Protein AF-R0CKU8-F1 (afdb_monomer_lite)

Secondary structure (DSSP, 8-state):
----EEEEESS--SSHHHHHHHHHHHHHHTTPPPPEEEESS--TT--TTTSPEEEE-SSTT-EEEEEEEE--S-TTS-TT--EEEEEE-SS-HHHHHHHHHHHHHHTT--EEESS--S-S-SEE-HHHHHHHHHHHHHHHHHHHHHHHHHHHHHHHHHHHH-EE-HHHHHHHHHHHHT--HHHHHHHHHHHHHHHHHHHTT--EEEEETTTTEEEEE-SHHHHHHHHHHHSHHHHTTS---

pLDDT: mean 91.73, std 9.48, range [44.66, 98.56]

Structure (mmCIF, N/CA/C/O backbone):
data_AF-R0CKU8-F1
#
_entry.id   AF-R0CKU8-F1
#
loop_
_atom_site.group_PDB
_atom_site.id
_atom_site.type_symbol
_atom_site.label_atom_id
_atom_site.label_alt_id
_atom_site.label_comp_id
_atom_site.label_asym_id
_atom_site.label_entity_id
_atom_site.label_seq_id
_atom_site.pdbx_PDB_ins_code
_atom_site.Cartn_x
_atom_site.Cartn_y
_atom_site.Cartn_z
_atom_site.occupancy
_atom_site.B_iso_or_equiv
_atom_site.auth_seq_id
_atom_site.auth_comp_id
_atom_site.auth_asym_id
_atom_site.auth_atom_id
_atom_site.pdbx_PDB_model_num
ATOM 1 N N . MET A 1 1 ? 9.628 4.922 16.815 1.00 44.66 1 MET A N 1
ATOM 2 C CA . MET A 1 1 ? 8.907 5.897 15.978 1.00 44.66 1 MET A CA 1
ATOM 3 C C . MET A 1 1 ? 7.433 5.636 16.163 1.00 44.66 1 MET A C 1
ATOM 5 O O . MET A 1 1 ? 7.079 4.462 16.284 1.00 44.66 1 MET A O 1
ATOM 9 N N . PRO A 1 2 ? 6.633 6.693 16.307 1.00 56.03 2 PRO A N 1
ATOM 10 C CA . PRO A 1 2 ? 5.215 6.538 16.526 1.00 56.03 2 PRO A CA 1
ATOM 11 C C . PRO A 1 2 ? 4.557 6.049 15.230 1.00 56.03 2 PRO A C 1
ATOM 13 O O . PRO A 1 2 ? 4.753 6.635 14.173 1.00 56.03 2 PRO A O 1
ATOM 16 N N . ASN A 1 3 ? 3.894 4.895 15.300 1.00 86.12 3 ASN A N 1
ATOM 17 C CA . ASN A 1 3 ? 3.504 4.091 14.132 1.00 86.12 3 ASN A CA 1
ATOM 18 C C . ASN A 1 3 ? 2.101 3.483 14.313 1.00 86.12 3 ASN A C 1
ATOM 20 O O . ASN A 1 3 ? 1.828 2.389 13.813 1.00 86.12 3 ASN A O 1
ATOM 24 N N . SER A 1 4 ? 1.225 4.149 15.066 1.00 94.25 4 SER A N 1
ATOM 25 C CA . SER A 1 4 ? -0.099 3.616 15.390 1.00 94.25 4 SER A CA 1
ATOM 26 C C . SER A 1 4 ? -1.151 4.719 15.475 1.00 94.25 4 SER A C 1
ATOM 28 O O . SER A 1 4 ? -0.854 5.847 15.857 1.00 94.25 4 SER A O 1
ATOM 30 N N . LEU A 1 5 ? -2.404 4.356 15.221 1.00 97.00 5 LEU A N 1
ATOM 31 C CA . LEU A 1 5 ? -3.561 5.087 15.732 1.00 97.00 5 LEU A CA 1
ATOM 32 C C . LEU A 1 5 ? -4.023 4.408 17.018 1.00 97.00 5 LEU A C 1
ATOM 34 O O . LEU A 1 5 ? -4.128 3.182 17.052 1.00 97.00 5 LEU A O 1
ATOM 38 N N . TYR A 1 6 ? -4.318 5.170 18.064 1.00 96.44 6 TYR A N 1
ATOM 39 C CA . TYR A 1 6 ? -4.794 4.612 19.328 1.00 96.44 6 TYR A CA 1
ATOM 40 C C . TYR A 1 6 ? -6.241 4.999 19.591 1.00 96.44 6 TYR A C 1
ATOM 42 O O . TYR A 1 6 ? -6.612 6.167 19.479 1.00 96.44 6 TYR A O 1
ATOM 50 N N . VAL A 1 7 ? -7.054 4.018 19.979 1.00 96.94 7 VAL A N 1
ATOM 51 C CA . VAL A 1 7 ? -8.462 4.224 20.323 1.00 96.94 7 VAL A CA 1
ATOM 52 C C . VAL A 1 7 ? -8.724 3.667 21.723 1.00 96.94 7 VAL A C 1
ATOM 54 O O . VAL A 1 7 ? -8.624 2.454 21.926 1.00 96.94 7 VAL A O 1
ATOM 57 N N . PRO A 1 8 ? -9.057 4.505 22.718 1.00 95.81 8 PRO A N 1
ATOM 58 C CA . PRO A 1 8 ? -9.455 4.011 24.026 1.00 95.81 8 PRO A CA 1
ATOM 59 C C . PRO A 1 8 ? -10.856 3.410 23.950 1.00 95.81 8 PRO A C 1
ATOM 61 O O . PRO A 1 8 ? -11.763 4.039 23.396 1.00 95.81 8 PRO A O 1
ATOM 64 N N . LEU A 1 9 ? -11.045 2.244 24.563 1.00 95.88 9 LEU A N 1
ATOM 65 C CA . LEU A 1 9 ? -12.307 1.510 24.584 1.00 95.88 9 LEU A CA 1
ATOM 66 C C . LEU A 1 9 ? -12.813 1.342 26.023 1.00 95.88 9 LEU A C 1
ATOM 68 O O . LEU A 1 9 ? -12.054 1.033 26.944 1.00 95.88 9 LEU A O 1
ATOM 72 N N . ASN A 1 10 ? -14.116 1.530 26.210 1.00 94.56 10 ASN A N 1
ATOM 73 C CA . ASN A 1 10 ? -14.830 1.220 27.453 1.00 94.56 10 ASN A CA 1
ATOM 74 C C . ASN A 1 10 ? -15.001 -0.292 27.665 1.00 94.56 10 ASN A C 1
ATOM 76 O O . ASN A 1 10 ? -14.977 -0.761 28.799 1.00 94.56 10 ASN A O 1
ATOM 80 N N . GLN A 1 11 ? -15.124 -1.046 26.576 1.00 95.94 11 GLN A N 1
ATOM 81 C CA . GLN A 1 11 ? -15.219 -2.501 26.557 1.00 95.94 11 GLN A CA 1
ATOM 82 C C . GLN A 1 11 ? -14.561 -3.047 25.286 1.00 95.94 11 GLN A C 1
ATOM 84 O O . GLN A 1 11 ? -14.471 -2.350 24.274 1.00 95.94 11 GLN A O 1
ATOM 89 N N . LEU A 1 12 ? -14.085 -4.288 25.333 1.00 97.06 12 LEU A N 1
ATOM 90 C CA . LEU A 1 12 ? -13.628 -4.988 24.133 1.00 97.06 12 LEU A CA 1
ATOM 91 C C . LEU A 1 12 ? -14.841 -5.466 23.319 1.00 97.06 12 LEU A C 1
ATOM 93 O O . LEU A 1 12 ? -15.912 -5.641 23.895 1.00 97.06 12 LEU A O 1
ATOM 97 N N . PRO A 1 13 ? -14.707 -5.673 22.000 1.00 97.19 13 PRO A N 1
ATOM 98 C CA . PRO A 1 13 ? -15.639 -6.524 21.268 1.00 97.19 13 PRO A CA 1
ATOM 99 C C . PRO A 1 13 ? -15.635 -7.940 21.863 1.00 97.19 13 PRO A C 1
ATOM 101 O O . PRO A 1 13 ? -14.572 -8.474 22.189 1.00 97.19 13 PRO A O 1
ATOM 104 N N . ASP A 1 14 ? -16.799 -8.566 21.969 1.00 94.81 14 ASP A N 1
ATOM 105 C CA . ASP A 1 14 ? -16.971 -9.909 22.524 1.00 94.81 14 ASP A CA 1
ATOM 106 C C . ASP A 1 14 ? -16.408 -10.984 21.585 1.00 94.81 14 ASP A C 1
ATOM 108 O O . ASP A 1 14 ? -15.968 -12.049 22.022 1.00 94.81 14 ASP A O 1
ATOM 112 N N . THR A 1 15 ? -16.430 -10.727 20.271 1.00 95.31 15 THR A N 1
ATOM 113 C CA . THR A 1 15 ? -16.019 -11.697 19.246 1.00 95.31 15 THR A CA 1
ATOM 114 C C . THR A 1 15 ? -15.348 -11.039 18.039 1.00 95.31 15 THR A C 1
ATOM 116 O O . THR A 1 15 ? -15.542 -9.855 17.758 1.00 95.31 15 THR A O 1
ATOM 119 N N . LEU A 1 16 ? -14.614 -11.837 17.249 1.00 95.44 16 LEU A N 1
ATOM 120 C CA . LEU A 1 16 ? -14.117 -11.402 15.936 1.00 95.44 16 LEU A CA 1
ATOM 121 C C . LEU A 1 16 ? -15.250 -11.012 14.978 1.00 95.44 16 LEU A C 1
ATOM 123 O O . LEU A 1 16 ? -15.080 -10.090 14.188 1.00 95.44 16 LEU A O 1
ATOM 127 N N . ALA A 1 17 ? -16.405 -11.679 15.060 1.00 96.25 17 ALA A N 1
ATOM 128 C CA . ALA A 1 17 ? -17.562 -11.367 14.223 1.00 96.25 17 ALA A CA 1
ATOM 129 C C . ALA A 1 17 ? -18.157 -9.991 14.564 1.00 96.25 17 ALA A C 1
ATOM 131 O O . ALA A 1 17 ? -18.526 -9.233 13.668 1.00 96.25 17 ALA A O 1
ATOM 132 N N . GLU A 1 18 ? -18.205 -9.637 15.849 1.00 97.50 18 GLU A N 1
ATOM 133 C CA . GLU A 1 18 ? -18.605 -8.295 16.274 1.00 97.50 18 GLU A CA 1
ATOM 134 C C . GLU A 1 18 ? -17.596 -7.246 15.802 1.00 97.50 18 GLU A C 1
ATOM 136 O O . GLU A 1 18 ? -17.986 -6.249 15.196 1.00 97.50 18 GLU A O 1
ATOM 141 N N . LEU A 1 19 ? -16.297 -7.496 15.997 1.00 97.81 19 LEU A N 1
ATOM 142 C CA . LEU A 1 19 ? -15.240 -6.617 15.497 1.00 97.81 19 LEU A CA 1
ATOM 143 C C . LEU A 1 19 ? -15.338 -6.423 13.975 1.00 97.81 19 LEU A C 1
ATOM 145 O O . LEU A 1 19 ? -15.239 -5.298 13.486 1.00 97.81 19 LEU A O 1
ATOM 149 N N . GLN A 1 20 ? -15.610 -7.494 13.228 1.00 98.00 20 GLN A N 1
ATOM 150 C CA . GLN A 1 20 ? -15.857 -7.437 11.791 1.00 98.00 20 GLN A CA 1
ATOM 151 C C . GLN A 1 20 ? -17.089 -6.593 11.449 1.00 98.00 20 GLN A C 1
ATOM 153 O O . GLN A 1 20 ? -17.038 -5.819 10.496 1.00 98.00 20 GLN A O 1
ATOM 158 N N . SER A 1 21 ? -18.170 -6.682 12.227 1.00 98.00 21 SER A N 1
ATOM 159 C CA . SER A 1 21 ? -19.356 -5.838 12.041 1.00 98.00 21 SER A CA 1
ATOM 160 C C . SER A 1 21 ? -19.060 -4.358 12.310 1.00 98.00 21 SER A C 1
ATOM 162 O O . SER A 1 21 ? -19.492 -3.503 11.536 1.00 98.00 21 SER A O 1
ATOM 164 N N . ILE A 1 22 ? -18.313 -4.046 13.375 1.00 98.12 22 ILE A N 1
ATOM 165 C CA . ILE A 1 22 ? -17.905 -2.675 13.732 1.00 98.12 22 ILE A CA 1
ATOM 166 C C . ILE A 1 22 ? -17.085 -2.053 12.596 1.00 98.12 22 ILE A C 1
ATOM 168 O O . ILE A 1 22 ? -17.372 -0.945 12.136 1.00 98.12 22 ILE A O 1
ATOM 172 N N . VAL A 1 23 ? -16.077 -2.786 12.118 1.00 97.81 23 VAL A N 1
ATOM 173 C CA . VAL A 1 23 ? -15.210 -2.345 11.021 1.00 97.81 23 VAL A CA 1
ATOM 174 C C . VAL A 1 23 ? -15.993 -2.250 9.712 1.00 97.81 23 VAL A C 1
ATOM 176 O O . VAL A 1 23 ? -15.901 -1.242 9.012 1.00 97.81 23 VAL A O 1
ATOM 179 N N . GLY A 1 24 ? -16.810 -3.258 9.403 1.00 97.69 24 GLY A N 1
ATOM 180 C CA . GLY A 1 24 ? -17.620 -3.322 8.188 1.00 97.69 24 GLY A CA 1
ATOM 181 C C . GLY A 1 24 ? -18.583 -2.145 8.043 1.00 97.69 24 GLY A C 1
ATOM 182 O O . GLY A 1 24 ? -18.704 -1.600 6.949 1.00 97.69 24 GLY A O 1
ATOM 183 N N . ALA A 1 25 ? -19.203 -1.697 9.140 1.00 97.50 25 ALA A N 1
ATOM 184 C CA . ALA A 1 25 ? -20.074 -0.523 9.129 1.00 97.50 25 ALA A CA 1
ATOM 185 C C . ALA A 1 25 ? -19.328 0.747 8.689 1.00 97.50 25 ALA A C 1
ATOM 187 O O . ALA A 1 25 ? -19.834 1.507 7.867 1.00 97.50 25 ALA A O 1
ATOM 188 N N . SER A 1 26 ? -18.102 0.947 9.181 1.00 97.69 26 SER A N 1
ATOM 189 C CA . SER A 1 26 ? -17.305 2.124 8.812 1.00 97.69 26 SER A CA 1
ATOM 190 C C . SER A 1 26 ? -16.718 2.008 7.408 1.00 97.69 26 SER A C 1
ATOM 192 O O . SER A 1 26 ? -16.680 2.998 6.691 1.00 97.69 26 SER A O 1
ATOM 194 N N . LEU A 1 27 ? -16.325 0.810 6.965 1.00 97.19 27 LEU A N 1
ATOM 195 C CA . LEU A 1 27 ? -15.897 0.578 5.579 1.00 97.19 27 LEU A CA 1
ATOM 196 C C . LEU A 1 27 ? -17.010 0.897 4.573 1.00 97.19 27 LEU A C 1
ATOM 198 O O . LEU A 1 27 ? -16.750 1.549 3.560 1.00 97.19 27 LEU A O 1
ATOM 202 N N . ALA A 1 28 ? -18.249 0.501 4.879 1.00 97.38 28 ALA A N 1
ATOM 203 C CA . ALA A 1 28 ? -19.400 0.749 4.018 1.00 97.38 28 ALA A CA 1
ATOM 204 C C . ALA A 1 28 ? -19.657 2.250 3.784 1.00 97.38 28 ALA A C 1
ATOM 206 O O . ALA A 1 28 ? -20.040 2.634 2.680 1.00 97.38 28 ALA A O 1
ATOM 207 N N . GLU A 1 29 ? -19.390 3.111 4.772 1.00 96.62 29 GLU A N 1
ATOM 208 C CA . GLU A 1 29 ? -19.516 4.572 4.624 1.00 96.62 29 GLU A CA 1
ATOM 209 C C . GLU A 1 29 ? -18.547 5.158 3.592 1.00 96.62 29 GLU A C 1
ATOM 211 O O . GLU A 1 29 ? -18.884 6.118 2.900 1.00 96.62 29 GLU A O 1
ATOM 216 N N . PHE A 1 30 ? -17.373 4.546 3.432 1.00 95.75 30 PHE A N 1
ATOM 217 C CA . PHE A 1 30 ? -16.389 4.922 2.414 1.00 95.75 30 PHE A CA 1
ATOM 218 C C . PHE A 1 30 ? -16.547 4.122 1.110 1.00 95.75 30 PHE A C 1
ATOM 220 O O . PHE A 1 30 ? -15.677 4.181 0.241 1.00 95.75 30 PHE A O 1
ATOM 227 N N . GLY A 1 31 ? -17.645 3.371 0.956 1.00 95.69 31 GLY A N 1
ATOM 228 C CA . GLY A 1 31 ? -17.912 2.551 -0.227 1.00 95.69 31 GLY A CA 1
ATOM 229 C C . GLY A 1 31 ? -16.963 1.360 -0.384 1.00 95.69 31 GLY A C 1
ATOM 230 O O . GLY A 1 31 ? -16.803 0.855 -1.494 1.00 95.69 31 GLY A O 1
ATOM 231 N N . LEU A 1 32 ? -16.316 0.926 0.702 1.00 95.00 32 LEU A N 1
ATOM 232 C CA . LEU A 1 32 ? -15.426 -0.228 0.701 1.00 95.00 32 LEU A CA 1
ATOM 233 C C . LEU A 1 32 ? -16.193 -1.517 1.047 1.00 95.00 32 LEU A C 1
ATOM 235 O O . LEU A 1 32 ? -17.127 -1.491 1.853 1.00 95.00 32 LEU A O 1
ATOM 239 N N . PRO A 1 33 ? -15.796 -2.657 0.458 1.00 95.56 33 PRO A N 1
ATOM 240 C CA . PRO A 1 33 ? -16.370 -3.957 0.779 1.00 95.56 33 PRO A CA 1
ATOM 241 C C . PRO A 1 33 ? -16.018 -4.380 2.218 1.00 95.56 33 PRO A C 1
ATOM 243 O O . PRO A 1 33 ? -15.040 -3.882 2.788 1.00 95.56 33 PRO A O 1
ATOM 246 N N . PRO A 1 34 ? -16.777 -5.317 2.818 1.00 95.19 34 PRO A N 1
ATOM 247 C CA . PRO A 1 34 ? -16.460 -5.854 4.137 1.00 95.19 34 PRO A CA 1
ATOM 248 C C . PRO A 1 34 ? -15.049 -6.454 4.186 1.00 95.19 34 PRO A C 1
ATOM 250 O O . PRO A 1 34 ? -14.671 -7.236 3.315 1.00 95.19 34 PRO A O 1
ATOM 253 N N . ALA A 1 35 ? -14.286 -6.124 5.228 1.00 96.00 35 ALA A N 1
ATOM 254 C CA . ALA A 1 35 ? -12.977 -6.723 5.467 1.00 96.00 35 ALA A CA 1
ATOM 255 C C . ALA A 1 35 ? -13.099 -8.089 6.157 1.00 96.00 35 ALA A C 1
ATOM 257 O O . ALA A 1 35 ? -14.018 -8.332 6.948 1.00 96.00 35 ALA A O 1
ATOM 258 N N . ALA A 1 36 ? -12.140 -8.970 5.887 1.00 97.06 36 ALA A N 1
ATOM 259 C CA . ALA A 1 36 ? -11.888 -10.152 6.694 1.00 97.06 36 ALA A CA 1
ATOM 260 C C . ALA A 1 36 ? -11.184 -9.742 7.995 1.00 97.06 36 ALA A C 1
ATOM 262 O O . ALA A 1 36 ? -10.299 -8.886 7.987 1.00 97.06 36 ALA A O 1
ATOM 263 N N . VAL A 1 37 ? -11.577 -10.361 9.107 1.00 96.81 37 VAL A N 1
ATOM 264 C CA . VAL A 1 37 ? -10.967 -10.149 10.422 1.00 96.81 37 VAL A CA 1
ATOM 265 C C . VAL A 1 37 ? -10.564 -11.507 10.977 1.00 96.81 37 VAL A C 1
ATOM 267 O O . VAL A 1 37 ? -11.406 -12.393 11.116 1.00 96.81 37 VAL A O 1
ATOM 270 N N . ALA A 1 38 ? -9.281 -11.676 11.277 1.00 95.50 38 ALA A N 1
ATOM 271 C CA . ALA A 1 38 ? -8.724 -12.931 11.766 1.00 95.50 38 ALA A CA 1
ATOM 272 C C . ALA A 1 38 ? -7.589 -12.670 12.759 1.00 95.50 38 ALA A C 1
ATOM 274 O O . ALA A 1 38 ? -6.980 -11.602 12.756 1.00 95.50 38 ALA A O 1
ATOM 275 N N . PHE A 1 39 ? -7.276 -13.644 13.609 1.00 94.12 39 PHE A N 1
ATOM 276 C CA . PHE A 1 39 ? -6.031 -13.594 14.370 1.00 94.12 39 PHE A CA 1
ATOM 277 C C . PHE A 1 39 ? -4.843 -13.800 13.423 1.00 94.12 39 PHE A C 1
ATOM 279 O O . PHE A 1 39 ? -4.886 -14.670 12.561 1.00 94.12 39 PHE A O 1
ATOM 286 N N . ASP A 1 40 ? -3.775 -13.018 13.598 1.00 86.06 40 ASP A N 1
ATOM 287 C CA . ASP A 1 40 ? -2.560 -13.085 12.762 1.00 86.06 40 ASP A CA 1
ATOM 288 C C . ASP A 1 40 ? -1.810 -14.428 12.920 1.00 86.06 40 ASP A C 1
ATOM 290 O O . ASP A 1 40 ? -0.988 -14.801 12.086 1.00 86.06 40 ASP A O 1
ATOM 294 N N . ARG A 1 41 ? -2.087 -15.181 13.997 1.00 81.25 41 ARG A N 1
ATOM 295 C CA . ARG A 1 41 ? -1.507 -16.506 14.257 1.00 81.25 41 ARG A CA 1
ATOM 296 C C . ARG A 1 41 ? -2.569 -17.494 14.726 1.00 81.25 41 ARG A C 1
ATOM 298 O O . ARG A 1 41 ? -3.399 -17.153 15.568 1.00 81.25 41 ARG A O 1
ATOM 305 N N . ASP A 1 42 ? -2.462 -18.728 14.237 1.00 60.50 42 ASP A N 1
ATOM 306 C CA . ASP A 1 42 ? -3.358 -19.856 14.519 1.00 60.50 42 ASP A CA 1
ATOM 307 C C . ASP A 1 42 ? -3.235 -20.357 15.972 1.00 60.50 42 ASP A C 1
ATOM 309 O O . ASP A 1 42 ? -2.661 -21.408 16.260 1.00 60.50 42 ASP A O 1
ATOM 313 N N . GLY A 1 43 ? -3.763 -19.588 16.921 1.00 67.25 43 GLY A N 1
ATOM 314 C CA . GLY A 1 43 ? -4.075 -20.065 18.262 1.00 67.25 43 GLY A CA 1
ATOM 315 C C . GLY A 1 43 ? -5.573 -20.314 18.358 1.00 67.25 43 GLY A C 1
ATOM 316 O O . GLY A 1 43 ? -6.335 -19.352 18.377 1.00 67.25 43 GLY A O 1
ATOM 317 N N . ALA A 1 44 ? -6.000 -21.577 18.443 1.00 67.94 44 ALA A N 1
ATOM 318 C CA . ALA A 1 44 ? -7.421 -21.940 18.540 1.00 67.94 44 ALA A CA 1
ATOM 319 C C . ALA A 1 44 ? -8.150 -21.279 19.733 1.00 67.94 44 ALA A C 1
ATOM 321 O O . ALA A 1 44 ? -9.364 -21.113 19.680 1.00 67.94 44 ALA A O 1
ATOM 322 N N . ASP A 1 45 ? -7.397 -20.842 20.751 1.00 77.25 45 ASP A N 1
ATOM 323 C CA . ASP A 1 45 ? -7.900 -20.221 21.983 1.00 77.25 45 ASP A CA 1
ATOM 324 C C . ASP A 1 45 ? -7.417 -18.767 22.175 1.00 77.25 45 ASP A C 1
ATOM 326 O O . ASP A 1 45 ? -7.357 -18.262 23.298 1.00 77.25 45 ASP A O 1
ATOM 330 N N . ALA A 1 46 ? -7.011 -18.083 21.100 1.00 84.62 46 ALA A N 1
ATOM 331 C CA . ALA A 1 46 ? -6.556 -16.700 21.193 1.00 84.62 46 ALA A CA 1
ATOM 332 C C . ALA A 1 46 ? -7.695 -15.752 21.612 1.00 84.62 46 ALA A C 1
ATOM 334 O O . ALA A 1 46 ? -8.800 -15.787 21.070 1.00 84.62 46 ALA A O 1
ATOM 335 N N . THR A 1 47 ? -7.403 -14.857 22.557 1.00 90.69 47 THR A N 1
ATOM 336 C CA . THR A 1 47 ? -8.288 -13.742 22.929 1.00 90.69 47 THR A CA 1
ATOM 337 C C . THR A 1 47 ? -7.772 -12.429 22.340 1.00 90.69 47 THR A C 1
ATOM 339 O O . THR A 1 47 ? -6.587 -12.308 22.025 1.00 90.69 47 THR A O 1
ATOM 342 N N . LEU A 1 48 ? -8.637 -11.411 22.237 1.00 91.56 48 LEU A N 1
ATOM 343 C CA . LEU A 1 48 ? -8.253 -10.090 21.712 1.00 91.56 48 LEU A CA 1
ATOM 344 C C . LEU A 1 48 ? -7.072 -9.454 22.466 1.00 91.56 48 LEU A C 1
ATOM 346 O O . LEU A 1 48 ? -6.254 -8.780 21.853 1.00 91.56 48 LEU A O 1
ATOM 350 N N . LEU A 1 49 ? -6.951 -9.689 23.777 1.00 92.75 49 LEU A N 1
ATOM 351 C CA . LEU A 1 49 ? -5.849 -9.163 24.597 1.00 92.75 49 LEU A CA 1
ATOM 352 C C . LEU A 1 49 ? -4.525 -9.920 24.417 1.00 92.75 49 LEU A C 1
ATOM 354 O O . LEU A 1 49 ? -3.478 -9.429 24.831 1.00 92.75 49 LEU A O 1
ATOM 358 N N . GLN A 1 50 ? -4.558 -11.131 23.862 1.00 87.56 50 GLN A N 1
ATOM 359 C CA . GLN A 1 50 ? -3.394 -12.019 23.785 1.00 87.56 50 GLN A CA 1
ATOM 360 C C . GLN A 1 50 ? -2.797 -12.111 22.380 1.00 87.56 50 GLN A C 1
ATOM 362 O O . GLN A 1 50 ? -1.676 -12.599 22.231 1.00 87.56 50 GLN A O 1
ATOM 367 N N . ALA A 1 51 ? -3.526 -11.666 21.358 1.00 89.50 51 ALA A N 1
ATOM 368 C CA . ALA A 1 51 ? -3.140 -11.831 19.967 1.00 89.50 51 ALA A CA 1
ATOM 369 C C . ALA A 1 51 ? -3.318 -10.546 19.159 1.00 89.50 51 ALA A C 1
ATOM 371 O O . ALA A 1 51 ? -4.169 -9.707 19.447 1.00 89.50 51 ALA A O 1
ATOM 372 N N . PHE A 1 52 ? -2.520 -10.432 18.098 1.00 93.19 52 PHE A N 1
ATOM 373 C CA . PHE A 1 52 ? -2.765 -9.448 17.056 1.00 93.19 52 PHE A CA 1
ATOM 374 C C . PHE A 1 52 ? -3.938 -9.909 16.198 1.00 93.19 52 PHE A C 1
ATOM 376 O O . PHE A 1 52 ? -4.014 -11.077 15.804 1.00 93.19 52 PHE A O 1
ATOM 383 N N . VAL A 1 53 ? -4.831 -8.978 15.890 1.00 95.62 53 VAL A N 1
ATOM 384 C CA . VAL A 1 53 ? -5.915 -9.204 14.936 1.00 95.62 53 VAL A CA 1
ATOM 385 C C . VAL A 1 53 ? -5.545 -8.516 13.636 1.00 95.62 53 VAL A C 1
ATOM 387 O O . VAL A 1 53 ? -5.301 -7.313 13.618 1.00 95.62 53 VAL A O 1
ATOM 390 N N . GLN A 1 54 ? -5.506 -9.272 12.550 1.00 96.44 54 GLN A N 1
ATOM 391 C CA . GLN A 1 54 ? -5.353 -8.734 11.214 1.00 96.44 54 GLN A CA 1
ATOM 392 C C . GLN A 1 54 ? -6.730 -8.393 10.639 1.00 96.44 54 GLN A C 1
ATOM 394 O O . GLN A 1 54 ? -7.677 -9.178 10.724 1.00 96.44 54 GLN A O 1
ATOM 399 N N . VAL A 1 55 ? -6.824 -7.212 10.036 1.00 97.25 55 VAL A N 1
ATOM 400 C CA . VAL A 1 55 ? -7.968 -6.772 9.240 1.00 97.25 55 VAL A CA 1
ATOM 401 C C . VAL A 1 55 ? -7.498 -6.631 7.798 1.00 97.25 55 VAL A C 1
ATOM 403 O O . VAL A 1 55 ? -6.569 -5.868 7.528 1.00 97.25 55 VAL A O 1
ATOM 406 N N . SER A 1 56 ? -8.138 -7.356 6.882 1.00 96.81 56 SER A N 1
ATOM 407 C CA . SER A 1 56 ? -7.750 -7.438 5.471 1.00 96.81 56 SER A CA 1
ATOM 408 C C . SER A 1 56 ? -8.934 -7.129 4.556 1.00 96.81 56 SER A C 1
ATOM 410 O O . SER A 1 56 ? -9.951 -7.818 4.589 1.00 96.81 56 SER A O 1
ATOM 412 N N . GLY A 1 57 ? -8.812 -6.088 3.737 1.00 94.69 57 GLY A N 1
ATOM 413 C CA . GLY A 1 57 ? -9.732 -5.782 2.643 1.00 94.69 57 GLY A CA 1
ATOM 414 C C . GLY A 1 57 ? -9.385 -6.536 1.353 1.00 94.69 57 GLY A C 1
ATOM 415 O O . GLY A 1 57 ? -8.518 -7.402 1.331 1.00 94.69 57 GLY A O 1
ATOM 416 N N . GLU A 1 58 ? -10.060 -6.188 0.253 1.00 91.12 58 GLU A N 1
ATOM 417 C CA . GLU A 1 58 ? -9.862 -6.840 -1.058 1.00 91.12 58 GLU A CA 1
ATOM 418 C C . GLU A 1 58 ? -8.518 -6.526 -1.730 1.00 91.12 58 GLU A C 1
ATOM 420 O O . GLU A 1 58 ? -8.029 -7.307 -2.546 1.00 91.12 58 GLU A O 1
ATOM 425 N N . ARG A 1 59 ? -7.936 -5.360 -1.431 1.00 86.25 59 ARG A N 1
ATOM 426 C CA . ARG A 1 59 ? -6.672 -4.902 -2.019 1.00 86.25 59 ARG A CA 1
ATOM 427 C C . ARG A 1 59 ? -5.518 -5.225 -1.078 1.00 86.25 59 ARG A C 1
ATOM 429 O O . ARG A 1 59 ? -5.696 -5.188 0.135 1.00 86.25 59 ARG A O 1
ATOM 436 N N . LEU A 1 60 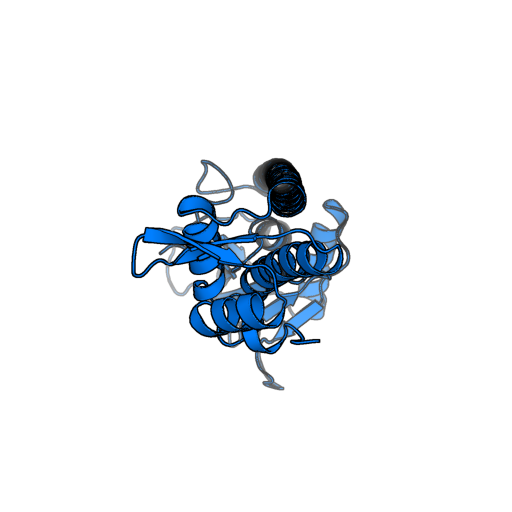? -4.334 -5.490 -1.630 1.00 77.00 60 LEU A N 1
ATOM 437 C CA . LEU A 1 60 ? -3.154 -5.860 -0.836 1.00 77.00 60 LEU A CA 1
ATOM 438 C C . LEU A 1 60 ? -2.766 -4.767 0.169 1.00 77.00 60 LEU A C 1
ATOM 440 O O . LEU A 1 60 ? -2.407 -5.074 1.298 1.00 77.00 60 LEU A O 1
ATOM 444 N N . GLU A 1 61 ? -2.909 -3.501 -0.218 1.00 85.81 61 GLU A N 1
ATOM 445 C CA . GLU A 1 61 ? -2.651 -2.348 0.644 1.00 85.81 61 GLU A CA 1
ATOM 446 C C . GLU A 1 61 ? -3.720 -2.130 1.730 1.00 85.81 61 GLU A C 1
ATOM 448 O O . GLU A 1 61 ? -3.509 -1.352 2.662 1.00 85.81 61 GLU A O 1
ATOM 453 N N . HIS A 1 62 ? -4.880 -2.790 1.632 1.00 93.81 62 HIS A N 1
ATOM 454 C CA . HIS A 1 62 ? -5.942 -2.722 2.635 1.00 93.81 62 HIS A CA 1
ATOM 455 C C . HIS A 1 62 ? -5.675 -3.743 3.740 1.00 93.81 62 HIS A C 1
ATOM 457 O O . HIS A 1 62 ? -6.435 -4.690 3.930 1.00 93.81 62 HIS A O 1
ATOM 463 N N . ALA A 1 63 ? -4.580 -3.558 4.468 1.00 94.88 63 ALA A N 1
ATOM 464 C CA . ALA A 1 63 ? -4.226 -4.401 5.597 1.00 94.88 63 ALA A CA 1
ATOM 465 C C . ALA A 1 63 ? -3.799 -3.556 6.799 1.00 94.88 63 ALA A C 1
ATOM 467 O O . ALA A 1 63 ? -3.023 -2.601 6.679 1.00 94.88 63 ALA A O 1
ATOM 468 N N . CYS A 1 64 ? -4.293 -3.918 7.979 1.00 96.69 64 CYS A N 1
ATOM 469 C CA . CYS A 1 64 ? -3.809 -3.371 9.240 1.00 96.69 64 CYS A CA 1
ATOM 470 C C . CYS A 1 64 ? -3.884 -4.407 10.364 1.00 96.69 64 CYS A C 1
ATOM 472 O O . CYS A 1 64 ? -4.642 -5.375 10.292 1.00 96.69 64 CYS A O 1
ATOM 474 N N . TRP A 1 65 ? -3.114 -4.172 11.420 1.00 96.81 65 TRP A N 1
ATOM 475 C CA . TRP A 1 65 ? -3.058 -4.995 12.619 1.00 96.81 65 TRP A CA 1
ATOM 476 C C . TRP A 1 65 ? -3.599 -4.223 13.813 1.00 96.81 65 TRP A C 1
ATOM 478 O O . TRP A 1 65 ? -3.315 -3.037 13.988 1.00 96.81 65 TRP A O 1
ATOM 488 N N . LEU A 1 66 ? -4.366 -4.919 14.640 1.00 97.44 66 LEU A N 1
ATOM 489 C CA . LEU A 1 66 ? -4.933 -4.421 15.880 1.00 97.44 66 LEU A CA 1
ATOM 490 C C . LEU A 1 66 ? -4.247 -5.111 17.052 1.00 97.44 66 LEU A C 1
ATOM 492 O O . LEU A 1 66 ? -4.078 -6.331 17.054 1.00 97.44 66 LEU A O 1
ATOM 496 N N . SER A 1 67 ? -3.889 -4.324 18.059 1.00 96.00 67 SER A N 1
ATOM 497 C CA . SER A 1 67 ? -3.354 -4.808 19.330 1.00 96.00 67 SER A CA 1
ATOM 498 C C . SER A 1 67 ? -4.166 -4.224 20.475 1.00 96.00 67 SER A C 1
ATOM 500 O O . SER A 1 67 ? -4.263 -3.005 20.606 1.00 96.00 67 SER A O 1
ATOM 502 N N . PHE A 1 68 ? -4.781 -5.080 21.290 1.00 95.81 68 PHE A N 1
ATOM 503 C CA . PHE A 1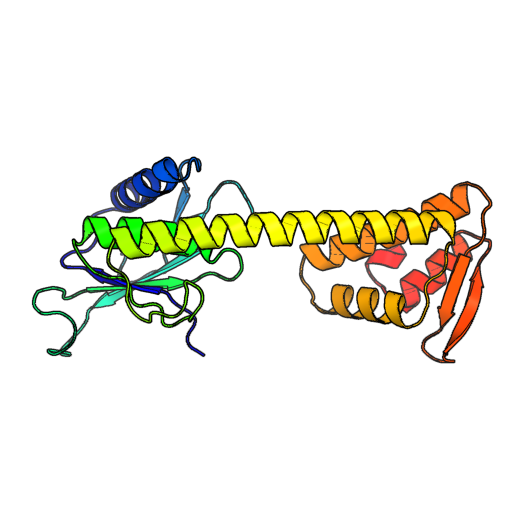 68 ? -5.592 -4.649 22.426 1.00 95.81 68 PHE A CA 1
ATOM 504 C C . PHE A 1 68 ? -4.776 -4.760 23.709 1.00 95.81 68 PHE A C 1
ATOM 506 O O . PHE A 1 68 ? -4.112 -5.764 23.957 1.00 95.81 68 PHE A O 1
ATOM 513 N N . THR A 1 69 ? -4.832 -3.723 24.536 1.00 94.44 69 THR A N 1
ATOM 514 C CA . THR A 1 69 ? -4.087 -3.645 25.795 1.00 94.44 69 THR A CA 1
ATOM 515 C C . THR A 1 69 ? -4.987 -3.137 26.912 1.00 94.44 69 THR A C 1
ATOM 517 O O . THR A 1 69 ? -5.813 -2.250 26.699 1.00 94.44 69 THR A O 1
ATOM 520 N N . GLU A 1 70 ? -4.831 -3.697 28.110 1.00 94.00 70 GLU A N 1
ATOM 521 C CA . GLU A 1 70 ? -5.483 -3.191 29.317 1.00 94.00 70 GLU A CA 1
ATOM 522 C C . GLU A 1 70 ? -4.635 -2.069 29.937 1.00 94.00 70 GLU A C 1
ATOM 524 O O . GLU A 1 70 ? -3.426 -2.202 30.140 1.00 94.00 70 GLU A O 1
ATOM 529 N N . GLN A 1 71 ? -5.267 -0.939 30.241 1.00 86.81 71 GLN A N 1
ATOM 530 C CA . GLN A 1 71 ? -4.630 0.230 30.829 1.00 86.81 71 GLN A CA 1
ATOM 531 C C . GLN A 1 71 ? -4.625 0.133 32.357 1.00 86.81 71 GLN A C 1
ATOM 533 O O . GLN A 1 71 ? -5.410 0.774 33.056 1.00 86.81 71 GLN A O 1
ATOM 538 N N . ALA A 1 72 ? -3.695 -0.649 32.903 1.00 70.88 72 ALA A N 1
ATOM 539 C CA . ALA A 1 72 ? -3.489 -0.697 34.345 1.00 70.88 72 ALA A CA 1
ATOM 540 C C . ALA A 1 72 ? -2.886 0.633 34.860 1.00 70.88 72 ALA A C 1
ATOM 542 O O . ALA A 1 72 ? -1.694 0.898 34.717 1.00 70.88 72 ALA A O 1
ATOM 543 N N . GLY A 1 73 ? -3.708 1.482 35.486 1.00 62.53 73 GLY A N 1
ATOM 544 C CA . GLY A 1 73 ? -3.238 2.532 36.402 1.00 62.53 73 GLY A CA 1
ATOM 545 C C . GLY A 1 73 ? -2.884 3.907 35.817 1.00 62.53 73 GLY A C 1
ATOM 546 O O . GLY A 1 73 ? -2.448 4.773 36.576 1.00 62.53 73 GLY A O 1
ATOM 547 N N . ARG A 1 74 ? -3.104 4.177 34.522 1.00 57.59 74 ARG A N 1
ATOM 548 C CA . ARG A 1 74 ? -2.968 5.539 33.961 1.00 57.59 74 ARG A CA 1
ATOM 549 C C . ARG A 1 74 ? -4.295 6.297 34.060 1.00 57.59 74 ARG A C 1
ATOM 551 O O . ARG A 1 74 ? -5.131 6.225 33.173 1.00 57.59 74 ARG A O 1
ATOM 558 N N . ARG A 1 75 ? -4.488 7.020 35.169 1.00 54.81 75 ARG A N 1
ATOM 559 C CA . ARG A 1 75 ? -5.739 7.740 35.485 1.00 54.81 75 ARG A CA 1
ATOM 560 C C . ARG A 1 75 ? -6.059 8.941 34.587 1.00 54.81 75 ARG A C 1
ATOM 562 O O . ARG A 1 75 ? -7.208 9.355 34.574 1.00 54.81 75 ARG A O 1
ATOM 569 N N . GLU A 1 76 ? -5.090 9.515 33.878 1.00 59.94 76 GLU A N 1
ATOM 570 C CA . GLU A 1 76 ? -5.277 10.853 33.290 1.00 59.94 76 GLU A CA 1
ATOM 571 C C . GLU A 1 76 ? -5.878 10.875 31.880 1.00 59.94 76 GLU A C 1
ATOM 573 O O . GLU A 1 76 ? -6.442 11.893 31.497 1.00 59.94 76 GLU A O 1
ATOM 578 N N . VAL A 1 77 ? -5.795 9.789 31.102 1.00 58.38 77 VAL A N 1
ATOM 579 C CA . VAL A 1 77 ? -6.128 9.865 29.663 1.00 58.38 77 VAL A CA 1
ATOM 580 C C . VAL A 1 77 ? -7.518 9.318 29.331 1.00 58.38 77 VAL A C 1
ATOM 582 O O . VAL A 1 77 ? -8.094 9.707 28.316 1.00 58.38 77 VAL A O 1
ATOM 585 N N . SER A 1 78 ? -8.123 8.480 30.179 1.00 61.47 78 SER A N 1
ATOM 586 C CA . SER A 1 78 ? -9.463 7.967 29.878 1.00 61.47 78 SER A CA 1
ATOM 587 C C . SER A 1 78 ? -10.196 7.367 31.075 1.00 61.47 78 SER A C 1
ATOM 589 O O . SER A 1 78 ? -10.227 6.152 31.285 1.00 61.47 78 SER A O 1
ATOM 591 N N . GLU A 1 79 ? -10.845 8.229 31.853 1.00 77.31 79 GLU A N 1
ATOM 592 C CA . GLU A 1 79 ? -11.788 7.799 32.883 1.00 77.31 79 GLU A CA 1
ATOM 593 C C . GLU A 1 79 ? -12.892 6.925 32.249 1.00 77.31 79 GLU A C 1
ATOM 595 O O . GLU A 1 79 ? -13.512 7.301 31.255 1.00 77.31 79 GLU A O 1
ATOM 600 N N . GLY A 1 80 ? -13.083 5.709 32.771 1.00 86.31 80 GLY A N 1
ATOM 601 C CA . GLY A 1 80 ? -14.071 4.756 32.252 1.00 86.31 80 GLY A CA 1
ATOM 602 C C . GLY A 1 80 ? -13.686 4.006 30.968 1.00 86.31 80 GLY A C 1
ATOM 603 O O . GLY A 1 80 ? -14.536 3.310 30.416 1.00 86.31 80 GLY A O 1
ATOM 604 N N . ARG A 1 81 ? -12.436 4.105 30.486 1.00 89.88 81 ARG A N 1
ATOM 605 C CA . ARG A 1 81 ? -11.957 3.325 29.328 1.00 89.88 81 ARG A CA 1
ATOM 606 C C . ARG A 1 81 ? -10.728 2.496 29.709 1.00 89.88 81 ARG A C 1
ATOM 608 O O . ARG A 1 81 ? -9.608 2.994 29.612 1.00 89.88 81 ARG A O 1
ATOM 615 N N . PRO A 1 82 ? -10.926 1.263 30.213 1.00 93.38 82 PRO A N 1
ATOM 616 C CA . PRO A 1 82 ? -9.839 0.431 30.719 1.00 93.38 82 PRO A CA 1
ATOM 617 C C . PRO A 1 82 ? -9.026 -0.233 29.605 1.00 93.38 82 PRO A C 1
ATOM 619 O O . PRO A 1 82 ? -7.998 -0.833 29.899 1.00 93.38 82 PRO A O 1
ATOM 622 N N . PHE A 1 83 ? -9.446 -0.136 28.343 1.00 94.94 83 PHE A N 1
ATOM 623 C CA . PHE A 1 83 ? -8.748 -0.753 27.222 1.00 94.94 83 PHE A CA 1
ATOM 624 C C . PHE A 1 83 ? -8.254 0.294 26.228 1.00 94.94 83 PHE A C 1
ATOM 626 O O . PHE A 1 83 ? -8.827 1.373 26.082 1.00 94.94 83 PHE A O 1
ATOM 633 N N . MET A 1 84 ? -7.202 -0.056 25.501 1.00 95.19 84 MET A N 1
ATOM 634 C CA . MET A 1 84 ? -6.681 0.708 24.378 1.00 95.19 84 MET A CA 1
ATOM 635 C C . MET A 1 84 ? -6.391 -0.243 23.228 1.00 95.19 84 MET A C 1
ATOM 637 O O . MET A 1 84 ? -5.727 -1.263 23.426 1.00 95.19 84 MET A O 1
ATOM 641 N N . VAL A 1 85 ? -6.858 0.106 22.032 1.00 96.88 85 VAL A N 1
ATOM 642 C CA . VAL A 1 85 ? -6.493 -0.597 20.802 1.00 96.88 85 VAL A CA 1
ATOM 643 C C . VAL A 1 85 ? -5.532 0.252 19.980 1.00 96.88 85 VAL A C 1
ATOM 645 O O . VAL A 1 85 ? -5.812 1.414 19.692 1.00 96.88 85 VAL A O 1
ATOM 648 N N . GLY A 1 86 ? -4.386 -0.325 19.630 1.00 96.94 86 GLY A N 1
ATOM 649 C CA . GLY A 1 86 ? -3.454 0.229 18.655 1.00 96.94 86 GLY A CA 1
ATOM 650 C C . GLY A 1 86 ? -3.741 -0.342 17.270 1.00 96.94 86 GLY A C 1
ATOM 651 O O . GLY A 1 86 ? -3.739 -1.562 17.111 1.00 96.94 86 GLY A O 1
ATOM 652 N N . VAL A 1 87 ? -3.965 0.529 16.287 1.00 97.75 87 VAL A N 1
ATOM 653 C CA . VAL A 1 87 ? -4.161 0.207 14.869 1.00 97.75 87 VAL A CA 1
ATOM 654 C C . VAL A 1 87 ? -2.892 0.563 14.104 1.00 97.75 87 VAL A C 1
ATOM 656 O O . VAL A 1 87 ? -2.477 1.721 14.091 1.00 97.75 87 VAL A O 1
ATOM 659 N N . GLN A 1 88 ? -2.274 -0.426 13.470 1.00 96.25 88 GLN A N 1
ATOM 660 C CA . GLN A 1 88 ? -0.991 -0.292 12.782 1.00 96.25 88 GLN A CA 1
ATOM 661 C C . GLN A 1 88 ? -1.117 -0.759 11.338 1.00 96.25 88 GLN A C 1
ATOM 663 O O . GLN A 1 88 ? -1.788 -1.747 11.059 1.00 96.25 88 GLN A O 1
ATOM 668 N N . THR A 1 89 ? -0.441 -0.098 10.409 1.00 94.25 89 THR A N 1
ATOM 669 C CA . THR A 1 89 ? -0.368 -0.534 9.010 1.00 94.25 89 THR A CA 1
ATOM 670 C C . THR A 1 89 ? 1.027 -0.282 8.456 1.00 94.25 89 THR A C 1
ATOM 672 O O . THR A 1 89 ? 1.805 0.486 9.023 1.00 94.25 89 THR A O 1
ATOM 675 N N . ARG A 1 90 ? 1.351 -0.963 7.357 1.00 88.31 90 ARG A N 1
ATOM 676 C CA . ARG A 1 90 ? 2.550 -0.699 6.554 1.00 88.31 90 ARG A CA 1
ATOM 677 C C . ARG A 1 90 ? 2.234 0.036 5.256 1.00 88.31 90 ARG A C 1
ATOM 679 O O . ARG A 1 90 ? 3.146 0.609 4.675 1.00 88.31 90 ARG A O 1
ATOM 686 N N . ASP A 1 91 ? 0.968 0.035 4.842 1.00 86.25 91 ASP A N 1
ATOM 687 C CA . ASP A 1 91 ? 0.573 0.414 3.491 1.00 86.25 91 ASP A CA 1
ATOM 688 C C . ASP A 1 91 ? -0.433 1.572 3.516 1.00 86.25 91 ASP A C 1
ATOM 690 O O . ASP A 1 91 ? -0.060 2.724 3.295 1.00 86.25 91 ASP A O 1
ATOM 694 N N . SER A 1 92 ? -1.711 1.300 3.807 1.00 92.12 92 SER A N 1
ATOM 695 C CA . SER A 1 92 ? -2.778 2.304 3.707 1.00 92.12 92 SER A CA 1
ATOM 696 C C . SER A 1 92 ? -3.208 2.862 5.064 1.00 92.12 92 SER A C 1
ATOM 698 O O . SER A 1 92 ? -4.047 2.290 5.767 1.00 92.12 92 SER A O 1
ATOM 700 N N . TRP A 1 93 ? -2.705 4.055 5.397 1.00 94.19 93 TRP A N 1
ATOM 701 C CA . TRP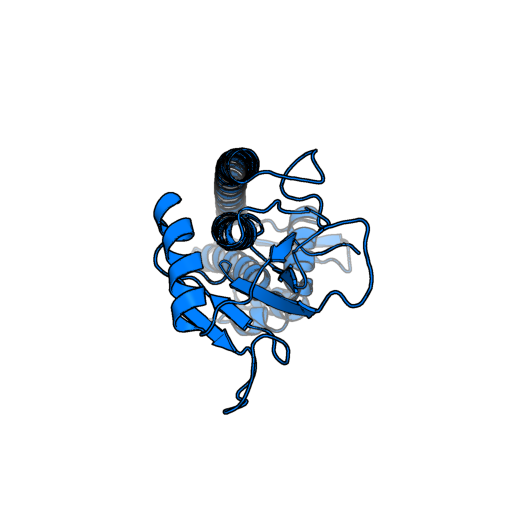 A 1 93 ? -3.184 4.827 6.551 1.00 94.19 93 TRP A CA 1
ATOM 702 C C . TRP A 1 93 ? -4.639 5.275 6.415 1.00 94.19 93 TRP A C 1
ATOM 704 O O . TRP A 1 93 ? -5.334 5.387 7.423 1.00 94.19 93 TRP A O 1
ATOM 714 N N . PHE A 1 94 ? -5.135 5.446 5.187 1.00 95.38 94 PHE A N 1
ATOM 715 C CA . PHE A 1 94 ? -6.559 5.644 4.931 1.00 95.38 94 PHE A CA 1
ATOM 716 C C . PHE A 1 94 ? -7.387 4.444 5.413 1.00 95.38 94 PHE A C 1
ATOM 718 O O . PHE A 1 94 ? -8.318 4.620 6.197 1.00 95.38 94 PHE A O 1
ATOM 725 N N . PHE A 1 95 ? -7.011 3.219 5.029 1.00 96.38 95 PHE A N 1
ATOM 726 C CA . PHE A 1 95 ? -7.706 2.008 5.471 1.00 96.38 95 PHE A CA 1
ATOM 727 C C . PHE A 1 95 ? -7.624 1.815 6.994 1.00 96.38 95 PHE 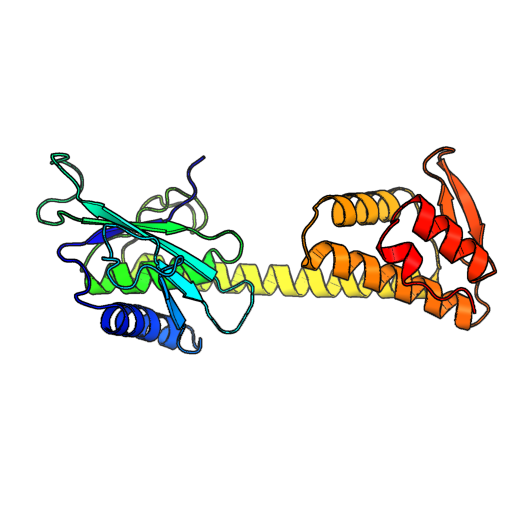A C 1
ATOM 729 O O . PHE A 1 95 ? -8.651 1.632 7.648 1.00 96.38 95 PHE A O 1
ATOM 736 N N . ALA A 1 96 ? -6.424 1.933 7.576 1.00 97.19 96 ALA A N 1
ATOM 737 C CA . ALA A 1 96 ? -6.228 1.849 9.027 1.00 97.19 96 ALA A CA 1
ATOM 738 C C . ALA A 1 96 ? -7.035 2.915 9.788 1.00 97.19 96 ALA A C 1
ATOM 740 O O . ALA A 1 96 ? -7.609 2.642 10.842 1.00 97.19 96 ALA A O 1
ATOM 741 N N . GLY A 1 97 ? -7.132 4.121 9.231 1.00 97.56 97 GLY A N 1
ATOM 742 C CA . GLY A 1 97 ? -7.936 5.200 9.779 1.00 97.56 97 GLY A CA 1
ATOM 743 C C . GLY A 1 97 ? -9.438 4.911 9.769 1.00 97.56 97 GLY A C 1
ATOM 744 O O . GLY A 1 97 ? -10.106 5.196 10.762 1.00 97.56 97 GLY A O 1
ATOM 745 N N . ILE A 1 98 ? -9.975 4.277 8.718 1.00 98.06 98 ILE A N 1
ATOM 746 C CA . ILE A 1 98 ? -11.384 3.835 8.693 1.00 98.06 98 ILE A CA 1
ATOM 747 C C . ILE A 1 98 ? -11.642 2.773 9.770 1.00 98.06 98 ILE A C 1
ATOM 749 O O . ILE A 1 98 ? -12.662 2.817 10.462 1.00 98.06 98 ILE A O 1
ATOM 753 N N . VAL A 1 99 ? -10.703 1.842 9.958 1.00 98.31 99 VAL A N 1
ATOM 754 C CA . VAL A 1 99 ? -10.781 0.839 11.030 1.00 98.31 99 VAL A CA 1
ATOM 755 C C . VAL A 1 99 ? -10.786 1.516 12.408 1.00 98.31 99 VAL A C 1
ATOM 757 O O . VAL A 1 99 ? -11.640 1.209 13.244 1.00 98.31 99 VAL A O 1
ATOM 760 N N . ALA A 1 100 ? -9.900 2.493 12.628 1.00 98.31 100 ALA A N 1
ATOM 761 C CA . ALA A 1 100 ? -9.872 3.289 13.853 1.00 98.31 100 ALA A CA 1
ATOM 762 C C . ALA A 1 100 ? -11.172 4.089 14.065 1.00 98.31 100 ALA A C 1
ATOM 764 O O . ALA A 1 100 ? -11.644 4.184 15.196 1.00 98.31 100 ALA A O 1
ATOM 765 N N . LEU A 1 101 ? -11.794 4.607 12.999 1.00 98.44 101 LEU A N 1
ATOM 766 C CA . LEU A 1 101 ? -13.083 5.301 13.067 1.00 98.44 101 LEU A CA 1
ATOM 767 C C . LEU A 1 101 ? -14.207 4.386 13.571 1.00 98.44 101 LEU A C 1
ATOM 769 O O . LEU A 1 101 ? -14.984 4.801 14.434 1.00 98.44 101 LEU A O 1
ATOM 773 N N . GLY A 1 102 ? -14.271 3.142 13.089 1.00 98.19 102 GLY A N 1
ATOM 774 C CA . GLY A 1 102 ? -15.262 2.169 13.560 1.00 98.19 102 GLY A CA 1
ATOM 775 C C . GLY A 1 102 ? -15.127 1.874 15.047 1.00 98.19 102 GLY A C 1
ATOM 776 O O . GLY A 1 102 ? -16.103 1.964 15.793 1.00 98.19 102 GLY A O 1
ATOM 777 N N . LEU A 1 103 ? -13.898 1.624 15.498 1.00 98.31 103 LEU A N 1
ATOM 778 C CA . LEU A 1 103 ? -13.581 1.415 16.914 1.00 98.31 103 LEU A CA 1
ATOM 779 C C . LEU A 1 103 ? -13.897 2.658 17.761 1.00 98.31 103 LEU A C 1
ATOM 781 O O . LEU A 1 103 ? -14.436 2.551 18.862 1.00 98.31 103 LEU A O 1
ATOM 785 N N . CYS A 1 104 ? -13.608 3.846 17.229 1.00 97.44 104 CYS A N 1
ATOM 786 C CA . CYS A 1 104 ? -13.860 5.125 17.884 1.00 97.44 104 CYS A CA 1
ATOM 787 C C . CYS A 1 104 ? -15.356 5.358 18.120 1.00 97.44 104 CYS A C 1
ATOM 789 O O . CYS A 1 104 ? -15.758 5.740 19.221 1.00 97.44 104 CYS A O 1
ATOM 791 N N . ARG A 1 105 ? -16.196 5.066 17.121 1.00 97.62 105 ARG A N 1
ATOM 792 C CA . ARG A 1 105 ? -17.657 5.167 17.245 1.00 97.62 105 ARG A CA 1
ATOM 793 C C . ARG A 1 105 ? -18.231 4.118 18.183 1.00 97.62 105 ARG A C 1
ATOM 795 O O . ARG A 1 105 ? -19.040 4.473 19.035 1.00 97.62 105 ARG A O 1
ATOM 802 N N . TYR A 1 106 ? -17.770 2.872 18.073 1.00 97.75 106 TYR A N 1
ATOM 803 C CA . TYR A 1 106 ? -18.154 1.794 18.986 1.00 97.75 106 TYR A CA 1
ATOM 804 C C . TYR A 1 106 ? -17.945 2.196 20.453 1.00 97.75 106 TYR A C 1
ATOM 806 O O . TYR A 1 106 ? -18.855 2.075 21.270 1.00 97.75 106 TYR A O 1
ATOM 814 N N . ALA A 1 107 ? -16.784 2.771 20.769 1.00 96.38 107 ALA A N 1
ATOM 815 C CA . ALA A 1 107 ? -16.447 3.190 22.126 1.00 96.38 107 ALA A CA 1
ATOM 816 C C . ALA A 1 107 ? -16.953 4.593 22.513 1.00 96.38 107 ALA A C 1
ATOM 818 O O . ALA A 1 107 ? -16.696 5.033 23.637 1.00 96.38 107 ALA A O 1
ATOM 819 N N . SER A 1 108 ? -17.620 5.321 21.603 1.00 96.06 108 SER A N 1
ATOM 820 C CA . SER A 1 108 ? -17.950 6.749 21.773 1.00 96.06 108 SER A CA 1
ATOM 821 C C . SER A 1 108 ? -16.738 7.553 22.277 1.00 96.06 108 SER A C 1
ATOM 823 O O . SER A 1 108 ? -16.773 8.213 23.321 1.00 96.06 108 SER A O 1
ATOM 825 N N . SER A 1 109 ? -15.618 7.400 21.569 1.00 95.12 109 SER A N 1
ATOM 826 C CA . SER A 1 109 ? -14.281 7.801 22.008 1.00 95.12 109 SER A CA 1
ATOM 827 C C . SER A 1 109 ? -13.630 8.813 21.062 1.00 95.12 109 SER A C 1
ATOM 829 O O . SER A 1 109 ? -14.305 9.462 20.265 1.00 95.12 109 SER A O 1
ATOM 831 N N . LEU A 1 110 ? -12.321 8.998 21.218 1.00 96.00 110 LEU A N 1
ATOM 832 C CA . LEU A 1 110 ? -11.459 9.760 20.317 1.00 96.00 110 LEU A CA 1
ATOM 833 C C . LEU A 1 110 ? -10.398 8.821 19.731 1.00 96.00 110 LEU A C 1
ATOM 835 O O . LEU A 1 110 ? -10.122 7.761 20.294 1.00 96.00 110 LEU A O 1
ATOM 839 N N . VAL A 1 111 ? -9.774 9.242 18.635 1.00 97.00 111 VAL A N 1
ATOM 840 C CA . VAL A 1 111 ? -8.565 8.613 18.093 1.00 97.00 111 VAL A CA 1
ATOM 841 C C . VAL A 1 111 ? -7.368 9.511 18.363 1.00 97.00 111 VAL A C 1
ATOM 843 O O . VAL A 1 111 ? -7.452 10.716 18.137 1.00 97.00 111 VAL A O 1
ATOM 846 N N . PHE A 1 112 ? -6.268 8.921 18.823 1.00 95.69 112 PHE A N 1
ATOM 847 C CA . PHE A 1 112 ? -4.970 9.576 18.951 1.00 95.69 112 PHE A CA 1
ATOM 848 C C . PHE A 1 112 ? -4.090 9.166 17.768 1.00 95.69 112 PHE A C 1
ATOM 850 O O . PHE A 1 112 ? -3.842 7.974 17.568 1.00 95.69 112 PHE A O 1
ATOM 857 N N . ASP A 1 113 ? -3.642 10.143 16.987 1.00 95.94 113 ASP A N 1
ATOM 858 C CA . ASP A 1 113 ? -2.771 9.949 15.829 1.00 95.94 113 ASP A CA 1
ATOM 859 C C . ASP A 1 113 ? -1.309 10.114 16.237 1.00 95.94 113 ASP A C 1
ATOM 861 O O . ASP A 1 113 ? -0.704 11.167 16.057 1.00 95.94 113 ASP A O 1
ATOM 865 N N . ASP A 1 114 ? -0.745 9.056 16.814 1.00 94.00 114 ASP A N 1
ATOM 866 C CA . ASP A 1 114 ? 0.682 9.008 17.135 1.00 94.00 114 ASP A CA 1
ATOM 867 C C . ASP A 1 114 ? 1.504 9.029 15.827 1.00 94.00 114 ASP A C 1
ATOM 869 O O . ASP A 1 114 ? 2.548 9.670 15.746 1.00 94.00 114 ASP A O 1
ATOM 873 N N . ALA A 1 115 ? 1.000 8.398 14.759 1.00 91.75 115 ALA A N 1
ATOM 874 C CA . ALA A 1 115 ? 1.680 8.312 13.466 1.00 91.75 115 ALA A CA 1
ATOM 875 C C . ALA A 1 115 ? 1.844 9.663 12.734 1.00 91.75 115 ALA A C 1
ATOM 877 O O . ALA A 1 115 ? 2.739 9.787 11.895 1.00 91.75 115 ALA A O 1
ATOM 878 N N . GLY A 1 116 ? 1.008 10.665 13.029 1.00 92.62 116 GLY A N 1
ATOM 879 C CA . GLY A 1 116 ? 1.051 11.989 12.397 1.00 92.62 116 GLY A CA 1
ATOM 880 C C . GLY A 1 116 ? 0.664 11.970 10.913 1.00 92.62 116 GLY A C 1
ATOM 881 O O . GLY A 1 116 ? 1.208 12.731 10.112 1.00 92.62 116 GLY A O 1
ATOM 882 N N . VAL A 1 117 ? -0.231 11.059 10.525 1.00 91.00 117 VAL A N 1
ATOM 883 C CA . VAL A 1 117 ? -0.580 10.765 9.119 1.00 91.00 117 VAL A CA 1
ATOM 884 C C . VAL A 1 117 ? -1.968 11.256 8.716 1.00 91.00 117 VAL A C 1
ATOM 886 O O . VAL A 1 117 ? -2.256 11.370 7.524 1.00 91.00 117 VAL A O 1
ATOM 889 N N . LEU A 1 118 ? -2.840 11.547 9.683 1.00 90.12 118 LEU A N 1
ATOM 890 C CA . LEU A 1 118 ? -4.225 11.950 9.436 1.00 90.12 118 LEU A CA 1
ATOM 891 C C . LEU A 1 118 ? -4.377 13.467 9.264 1.00 90.12 118 LEU A C 1
ATOM 893 O O . LEU A 1 118 ? -5.397 13.925 8.745 1.00 90.12 118 LEU A O 1
ATOM 897 N N . GLY A 1 119 ? -3.367 14.253 9.644 1.00 89.06 119 GLY A N 1
ATOM 898 C CA . GLY A 1 119 ? -3.380 15.708 9.522 1.00 89.06 119 GLY A CA 1
ATOM 899 C C . GLY A 1 119 ? -2.507 16.403 10.563 1.00 89.06 119 GLY A C 1
ATOM 900 O O . GLY A 1 119 ? -1.518 15.853 11.027 1.00 89.06 119 GLY A O 1
ATOM 901 N N . GLU A 1 120 ? -2.877 17.636 10.909 1.00 88.44 120 GLU A N 1
ATOM 902 C CA . GLU A 1 120 ? -2.133 18.476 11.863 1.00 88.44 120 GLU A CA 1
ATOM 903 C C . GLU A 1 120 ? -2.544 18.247 13.328 1.00 88.44 120 GLU A C 1
ATOM 905 O O . GLU A 1 120 ? -1.854 18.705 14.234 1.00 88.44 120 GLU A O 1
ATOM 910 N N . SER A 1 121 ? -3.674 17.574 13.573 1.00 92.94 121 SER A N 1
ATOM 911 C CA . SER A 1 121 ? -4.141 17.278 14.930 1.00 92.94 121 SER A CA 1
ATOM 912 C C . SER A 1 121 ? -3.591 15.941 15.414 1.00 92.94 121 SER A C 1
ATOM 914 O O . SER A 1 121 ? -3.558 14.971 14.663 1.00 92.94 121 SER A O 1
ATOM 916 N N . GLU A 1 122 ? -3.247 15.870 16.697 1.00 93.62 122 GLU A N 1
ATOM 917 C CA . GLU A 1 122 ? -2.882 14.620 17.377 1.00 93.62 122 GLU A CA 1
ATOM 918 C C . GLU A 1 122 ? -4.120 13.844 17.854 1.00 93.62 122 GLU A C 1
ATOM 920 O O . GLU A 1 122 ? -4.025 12.672 18.213 1.00 93.62 122 GLU A O 1
ATOM 925 N N . THR A 1 123 ? -5.297 14.484 17.886 1.00 95.62 123 THR A N 1
ATOM 926 C CA . THR A 1 123 ? -6.548 13.871 18.360 1.00 95.62 123 THR A CA 1
ATOM 927 C C . THR A 1 123 ? -7.738 14.183 17.465 1.00 95.62 123 THR A C 1
ATOM 929 O O . THR A 1 123 ? -7.896 15.302 16.971 1.00 95.62 123 THR A O 1
ATOM 932 N N . TYR A 1 124 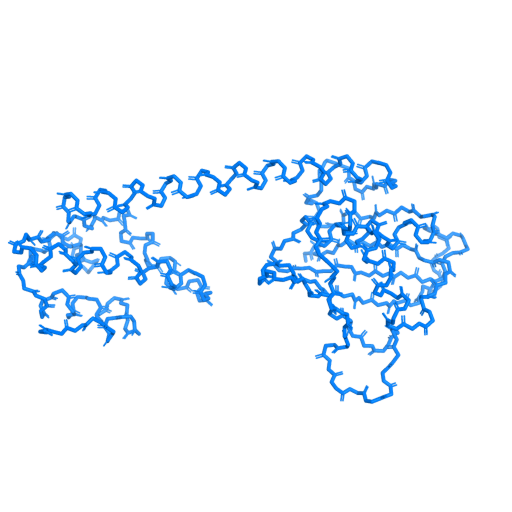? -8.608 13.190 17.281 1.00 97.12 124 TYR A N 1
ATOM 933 C CA . TYR A 1 124 ? -9.777 13.296 16.414 1.00 97.12 124 TYR A CA 1
ATOM 934 C C . TYR A 1 124 ? -11.029 12.732 17.087 1.00 97.12 124 TYR A C 1
ATOM 936 O O . TYR A 1 124 ? -11.041 11.599 17.571 1.00 97.12 124 TYR A O 1
ATOM 944 N N . SER A 1 125 ? -12.111 13.513 17.070 1.00 97.38 125 SER A N 1
ATOM 945 C CA . SER A 1 125 ? -13.466 12.991 17.272 1.00 97.38 125 SER A CA 1
ATOM 946 C C . SER A 1 125 ? -13.902 12.152 16.063 1.00 97.38 125 SER A C 1
ATOM 948 O O . SER A 1 125 ? -13.275 12.259 15.007 1.00 97.38 125 SER A O 1
ATOM 950 N N . PRO A 1 126 ? -14.980 11.349 16.160 1.00 97.38 126 PRO A N 1
ATOM 951 C CA . PRO A 1 126 ? -15.483 10.590 15.015 1.00 97.38 126 PRO A CA 1
ATOM 952 C C . PRO A 1 126 ? -15.719 11.451 13.765 1.00 97.38 126 PRO A C 1
ATOM 954 O O . PRO A 1 126 ? -15.280 11.089 12.676 1.00 97.38 126 PRO A O 1
ATOM 957 N N . ASP A 1 127 ? -16.343 12.621 13.921 1.00 97.50 127 ASP A N 1
ATOM 958 C CA . ASP A 1 127 ? -16.649 13.513 12.795 1.00 97.50 127 ASP A CA 1
ATOM 959 C C . ASP A 1 127 ? -15.385 14.157 12.210 1.00 97.50 127 ASP A C 1
ATOM 961 O O . ASP A 1 127 ? -15.220 14.225 10.990 1.00 97.50 127 ASP A O 1
ATOM 965 N N . ALA A 1 128 ? -14.458 14.589 13.074 1.00 97.31 128 ALA A N 1
ATOM 966 C CA . ALA A 1 128 ? -13.187 15.161 12.640 1.00 97.31 128 ALA A CA 1
ATOM 967 C C . ALA A 1 128 ? -12.323 14.118 11.915 1.00 97.31 128 ALA A C 1
ATOM 969 O O . ALA A 1 128 ? -11.727 14.425 10.883 1.00 97.31 128 ALA A O 1
ATOM 970 N N . LEU A 1 129 ? -12.298 12.879 12.415 1.00 97.50 129 LEU A N 1
ATOM 971 C CA . LEU A 1 129 ? -11.599 11.766 11.783 1.00 97.50 129 LEU A CA 1
ATOM 972 C C . LEU A 1 129 ? -12.208 11.440 10.419 1.00 97.50 129 LEU A C 1
ATOM 974 O O . LEU A 1 129 ? -11.480 11.314 9.441 1.00 97.50 129 LEU A O 1
ATOM 978 N N . HIS A 1 130 ? -13.536 11.364 10.316 1.00 97.50 130 HIS A N 1
ATOM 979 C CA . HIS A 1 130 ? -14.205 11.123 9.037 1.00 97.50 130 HIS A CA 1
ATOM 980 C C . HIS A 1 130 ? -13.840 12.195 7.989 1.00 97.50 130 HIS A C 1
ATOM 982 O O . HIS A 1 130 ? -13.529 11.875 6.835 1.00 97.50 130 HIS A O 1
ATOM 988 N N . ALA A 1 131 ? -13.826 13.475 8.379 1.00 96.56 131 ALA A N 1
ATOM 989 C CA . ALA A 1 131 ? -13.414 14.572 7.501 1.00 96.56 131 ALA A CA 1
ATOM 990 C C . ALA A 1 131 ? -11.929 14.476 7.092 1.00 96.56 131 ALA A C 1
ATOM 992 O O . ALA A 1 131 ? -11.592 14.665 5.915 1.00 96.56 131 ALA A O 1
ATOM 993 N N . ALA A 1 132 ? -11.049 14.131 8.037 1.00 96.38 132 ALA A N 1
ATOM 994 C CA . ALA A 1 132 ? -9.628 13.909 7.781 1.00 96.38 132 ALA A CA 1
ATOM 995 C C . ALA A 1 132 ? -9.407 12.765 6.777 1.00 96.38 132 ALA A C 1
ATOM 997 O O . ALA A 1 132 ? -8.698 12.942 5.788 1.00 96.38 132 ALA A O 1
ATOM 998 N N . LEU A 1 133 ? -10.099 11.635 6.952 1.00 96.50 133 LEU A N 1
ATOM 999 C CA . LEU A 1 133 ? -10.020 10.480 6.051 1.00 96.50 133 LEU A CA 1
ATOM 1000 C C . LEU A 1 133 ? -10.548 10.789 4.653 1.00 96.50 133 LEU A C 1
ATOM 1002 O O . LEU A 1 133 ? -9.954 10.362 3.667 1.00 96.50 133 LEU A O 1
ATOM 1006 N N . THR A 1 134 ? -11.617 11.578 4.547 1.00 95.44 134 THR A N 1
ATOM 1007 C CA . THR A 1 134 ? -12.128 12.039 3.245 1.00 95.44 134 THR A CA 1
ATOM 1008 C C . THR A 1 134 ? -11.063 12.853 2.501 1.00 95.44 134 THR A C 1
ATOM 1010 O O . THR A 1 134 ? -10.835 12.658 1.307 1.00 95.44 134 THR A O 1
ATOM 1013 N N . THR A 1 135 ? -10.356 13.728 3.222 1.00 93.44 135 THR A N 1
ATOM 1014 C CA . THR A 1 135 ? -9.256 14.531 2.669 1.00 93.44 135 THR A CA 1
ATOM 1015 C C . THR A 1 135 ? -8.056 13.662 2.293 1.00 93.44 135 THR A C 1
ATOM 1017 O O . THR A 1 135 ? -7.474 13.851 1.223 1.00 93.44 135 THR A O 1
ATOM 1020 N N . LEU A 1 136 ? -7.693 12.703 3.148 1.00 91.06 136 LEU A N 1
ATOM 1021 C CA . LEU A 1 136 ? -6.602 11.762 2.905 1.00 91.06 136 LEU A CA 1
ATOM 1022 C C . LEU A 1 136 ? -6.879 10.909 1.660 1.00 91.06 136 LEU A C 1
ATOM 1024 O O . LEU A 1 136 ? -6.023 10.829 0.788 1.00 91.06 136 LEU A O 1
ATOM 1028 N N . SER A 1 137 ? -8.104 10.394 1.504 1.00 90.31 137 SER A N 1
ATOM 1029 C CA . SER A 1 137 ? -8.519 9.639 0.314 1.00 90.31 137 SER A CA 1
ATOM 1030 C C . SER A 1 137 ? -8.337 10.442 -0.974 1.00 90.31 137 SER A C 1
ATOM 1032 O O . SER A 1 137 ? -7.798 9.939 -1.958 1.00 90.31 137 SER A O 1
ATOM 1034 N N . ALA A 1 138 ? -8.741 11.716 -0.970 1.00 85.94 138 ALA A N 1
ATOM 1035 C CA . ALA A 1 138 ? -8.586 12.585 -2.132 1.00 85.94 138 ALA A CA 1
ATOM 1036 C C . ALA A 1 138 ? -7.104 12.842 -2.471 1.00 85.94 138 ALA A C 1
ATOM 1038 O O . ALA A 1 138 ? -6.729 12.863 -3.647 1.00 85.94 138 ALA A O 1
ATOM 1039 N N . LYS A 1 139 ? -6.249 13.006 -1.451 1.00 82.75 139 LYS A N 1
ATOM 1040 C CA . LYS A 1 139 ? -4.795 13.140 -1.632 1.00 82.75 139 LYS A CA 1
ATOM 1041 C C . LYS A 1 139 ? -4.181 11.857 -2.188 1.00 82.75 139 LYS A C 1
ATOM 1043 O O . LYS A 1 139 ? -3.456 11.938 -3.177 1.00 82.75 139 LYS A O 1
ATOM 1048 N N . ASP A 1 140 ? -4.524 10.701 -1.626 1.00 81.88 140 ASP A N 1
ATOM 1049 C CA . ASP A 1 140 ? -4.032 9.394 -2.073 1.00 81.88 140 ASP A CA 1
ATOM 1050 C C . ASP A 1 140 ? -4.434 9.113 -3.523 1.00 81.88 140 ASP A C 1
ATOM 1052 O O . ASP A 1 140 ? -3.597 8.720 -4.333 1.00 81.88 140 ASP A O 1
ATOM 1056 N N . GLN A 1 141 ? -5.684 9.401 -3.899 1.00 76.81 141 GLN A N 1
ATOM 1057 C CA . GLN A 1 141 ? -6.144 9.276 -5.286 1.00 76.81 141 GLN A CA 1
ATOM 1058 C C . GLN A 1 141 ? -5.373 10.203 -6.234 1.00 76.81 141 GLN A C 1
ATOM 1060 O O . GLN A 1 141 ? -4.978 9.782 -7.321 1.00 76.81 141 GLN A O 1
ATOM 1065 N N . SER A 1 142 ? -5.113 11.447 -5.823 1.00 78.69 142 SER A N 1
ATOM 1066 C CA . SER A 1 142 ? -4.325 12.405 -6.607 1.00 78.69 142 SER A CA 1
ATOM 1067 C C . SER A 1 142 ? -2.869 11.957 -6.769 1.00 78.69 142 SER A C 1
ATOM 1069 O O . SER A 1 142 ? -2.319 11.997 -7.871 1.00 78.69 142 SER A O 1
ATOM 1071 N N . HIS A 1 143 ? -2.246 11.477 -5.691 1.00 75.25 143 HIS A N 1
ATOM 1072 C CA . HIS A 1 143 ? -0.885 10.946 -5.713 1.00 75.25 143 HIS A CA 1
ATOM 1073 C C . HIS A 1 143 ? -0.796 9.691 -6.581 1.00 75.25 143 HIS A C 1
ATOM 1075 O O . HIS A 1 143 ? 0.114 9.583 -7.399 1.00 75.25 143 HIS A O 1
ATOM 1081 N N . GLN A 1 144 ? -1.771 8.789 -6.477 1.00 76.19 144 GLN A N 1
ATOM 1082 C CA . GLN A 1 144 ? -1.841 7.594 -7.305 1.00 76.19 144 GLN A CA 1
ATOM 1083 C C . GLN A 1 144 ? -2.037 7.944 -8.784 1.00 76.19 144 GLN A C 1
ATOM 1085 O O . GLN A 1 144 ? -1.345 7.389 -9.633 1.00 76.19 144 GLN A O 1
ATOM 1090 N N . ALA A 1 145 ? -2.925 8.889 -9.109 1.00 75.44 145 ALA A N 1
ATOM 1091 C CA . ALA A 1 145 ? -3.135 9.345 -10.482 1.00 75.44 145 ALA A CA 1
ATOM 1092 C C . ALA A 1 145 ? -1.866 9.979 -11.069 1.00 75.44 145 ALA A C 1
ATOM 1094 O O . ALA A 1 145 ? -1.494 9.688 -12.205 1.00 75.44 145 ALA A O 1
ATOM 1095 N N . ARG A 1 146 ? -1.162 10.795 -10.274 1.00 76.25 146 ARG A N 1
ATOM 1096 C CA . ARG A 1 146 ? 0.143 11.353 -10.647 1.00 76.25 146 ARG A CA 1
ATOM 1097 C C . ARG A 1 146 ? 1.184 10.265 -10.864 1.00 76.25 146 ARG A C 1
ATOM 1099 O O . ARG A 1 146 ? 1.866 10.303 -11.878 1.00 76.25 146 ARG A O 1
ATOM 1106 N N . ARG A 1 147 ? 1.265 9.280 -9.964 1.00 81.81 147 ARG A N 1
ATOM 1107 C CA . ARG A 1 147 ? 2.190 8.149 -10.096 1.00 81.81 147 ARG A CA 1
ATOM 1108 C C . ARG A 1 147 ? 1.932 7.379 -11.384 1.00 81.81 147 ARG A C 1
ATOM 1110 O O . ARG A 1 147 ? 2.863 7.174 -12.143 1.00 81.81 147 ARG A O 1
ATOM 1117 N N . VAL A 1 148 ? 0.674 7.043 -11.675 1.00 82.25 148 VAL A N 1
ATOM 1118 C CA . VAL A 1 148 ? 0.283 6.364 -12.922 1.00 82.25 148 VAL A CA 1
ATOM 1119 C C . VAL A 1 148 ? 0.642 7.200 -14.155 1.00 82.25 148 VAL A C 1
ATOM 1121 O O . VAL A 1 148 ? 1.116 6.651 -15.145 1.00 82.25 148 VAL A O 1
ATOM 1124 N N . ALA A 1 149 ? 0.449 8.520 -14.107 1.00 85.62 149 ALA A N 1
ATOM 1125 C CA . ALA A 1 149 ? 0.820 9.403 -15.209 1.00 85.62 149 ALA A CA 1
ATOM 1126 C C . ALA A 1 149 ? 2.344 9.459 -15.423 1.00 85.62 149 ALA A C 1
ATOM 1128 O O . ALA A 1 149 ? 2.793 9.375 -16.563 1.00 85.62 149 ALA A O 1
ATOM 1129 N N . CYS A 1 150 ? 3.133 9.559 -14.350 1.00 88.31 150 CYS A N 1
ATOM 1130 C CA . CYS A 1 150 ? 4.596 9.512 -14.414 1.00 88.31 150 CYS A CA 1
ATOM 1131 C C . CYS A 1 150 ? 5.100 8.148 -14.905 1.00 88.31 150 CYS A C 1
ATOM 1133 O O . CYS A 1 150 ? 5.958 8.097 -15.778 1.00 88.31 150 CYS A O 1
ATOM 1135 N N . ASP A 1 151 ? 4.522 7.057 -14.398 1.00 91.25 151 ASP A N 1
ATOM 1136 C CA . ASP A 1 151 ? 4.818 5.683 -14.806 1.00 91.25 151 ASP A CA 1
ATOM 1137 C C . ASP A 1 151 ? 4.584 5.485 -16.309 1.00 91.25 151 ASP A C 1
ATOM 1139 O O . ASP A 1 151 ? 5.407 4.875 -16.991 1.00 91.25 151 ASP A O 1
ATOM 1143 N N . LEU A 1 152 ? 3.474 6.022 -16.825 1.00 90.75 152 LEU A N 1
ATOM 1144 C CA . LEU A 1 152 ? 3.137 5.972 -18.243 1.00 90.75 152 LEU A CA 1
ATOM 1145 C C . LEU A 1 152 ? 4.066 6.850 -19.089 1.00 90.75 152 LEU A C 1
ATOM 1147 O O . LEU A 1 152 ? 4.456 6.433 -20.175 1.00 90.75 152 LEU A O 1
ATOM 1151 N N . ALA A 1 153 ? 4.409 8.049 -18.614 1.00 93.19 153 ALA A N 1
ATOM 1152 C CA . ALA A 1 153 ? 5.336 8.939 -19.308 1.00 93.19 153 ALA A CA 1
ATOM 1153 C C . ALA A 1 153 ? 6.729 8.303 -19.424 1.00 93.19 153 ALA A C 1
ATOM 1155 O O . ALA A 1 153 ? 7.287 8.261 -20.515 1.00 93.19 153 ALA A O 1
ATOM 1156 N N . LEU A 1 154 ? 7.235 7.705 -18.340 1.00 95.44 154 LEU A N 1
ATOM 1157 C CA . LEU A 1 154 ? 8.498 6.971 -18.361 1.00 95.44 154 LEU A CA 1
ATOM 1158 C C . LEU A 1 154 ? 8.445 5.784 -19.330 1.00 95.44 154 LEU A C 1
ATOM 1160 O O . LEU A 1 154 ? 9.375 5.588 -20.106 1.00 95.44 154 LEU A O 1
ATOM 1164 N N . ASP A 1 155 ? 7.357 5.008 -19.330 1.00 95.69 155 ASP A N 1
ATOM 1165 C CA . ASP A 1 155 ? 7.201 3.899 -20.277 1.00 95.69 155 ASP A CA 1
ATOM 1166 C C . ASP A 1 155 ? 7.193 4.397 -21.729 1.00 95.69 155 ASP A C 1
ATOM 1168 O O . ASP A 1 155 ? 7.810 3.775 -22.593 1.00 95.69 155 ASP A O 1
ATOM 1172 N N . GLN A 1 156 ? 6.529 5.523 -22.007 1.00 94.56 156 GLN A N 1
ATOM 1173 C CA . GLN A 1 156 ? 6.516 6.150 -23.331 1.00 94.56 156 GLN A CA 1
ATOM 1174 C C . GLN A 1 156 ? 7.908 6.629 -23.746 1.00 94.56 156 GLN A C 1
ATOM 1176 O O . GLN A 1 156 ? 8.319 6.368 -24.878 1.00 94.56 156 GLN A O 1
ATOM 1181 N N . ASP A 1 157 ? 8.646 7.261 -22.836 1.00 95.88 157 ASP A N 1
ATOM 1182 C CA . ASP A 1 157 ? 10.000 7.742 -23.093 1.00 95.88 157 ASP A CA 1
ATOM 1183 C C . ASP A 1 157 ? 10.950 6.569 -23.355 1.00 95.88 157 ASP A C 1
ATOM 1185 O O . ASP A 1 157 ? 11.581 6.520 -24.411 1.00 95.88 157 ASP A O 1
ATOM 1189 N N . LEU A 1 158 ? 10.972 5.554 -22.482 1.00 97.31 158 LEU A N 1
ATOM 1190 C CA . LEU A 1 158 ? 11.771 4.337 -22.673 1.00 97.31 158 LEU A CA 1
ATOM 1191 C C . LEU A 1 158 ? 11.415 3.620 -23.978 1.00 97.31 158 LEU A C 1
ATOM 1193 O O . LEU A 1 158 ? 12.298 3.149 -24.697 1.00 97.31 158 LEU A O 1
ATOM 1197 N N . TYR A 1 159 ? 10.129 3.558 -24.316 1.00 95.38 159 TYR A N 1
ATOM 1198 C CA . TYR A 1 159 ? 9.666 2.967 -25.565 1.00 95.38 159 TYR A CA 1
ATOM 1199 C C . TYR A 1 159 ? 10.127 3.760 -26.796 1.00 95.38 159 TYR A C 1
ATOM 1201 O O . TYR A 1 159 ? 10.419 3.149 -27.829 1.00 95.38 159 TYR A O 1
ATOM 1209 N N . ALA A 1 160 ? 10.181 5.093 -26.703 1.00 95.88 160 ALA A N 1
ATOM 1210 C CA . ALA A 1 160 ? 10.485 6.002 -27.806 1.00 95.88 160 ALA A CA 1
ATOM 1211 C C . ALA A 1 160 ? 11.989 6.231 -28.021 1.00 95.88 160 ALA A C 1
ATOM 1213 O O . ALA A 1 160 ? 12.441 6.255 -29.172 1.00 95.88 160 ALA A O 1
ATOM 1214 N N . CYS A 1 161 ? 12.775 6.371 -26.951 1.00 97.25 161 CYS A N 1
ATOM 1215 C CA . CYS A 1 161 ? 14.209 6.651 -27.029 1.00 97.25 161 CYS A CA 1
ATOM 1216 C C . CYS A 1 161 ? 15.081 5.422 -26.728 1.00 97.25 161 CYS A C 1
ATOM 1218 O O . CYS A 1 161 ? 16.162 5.301 -27.304 1.00 97.25 161 CYS A O 1
ATOM 1220 N N . GLY A 1 162 ? 14.610 4.483 -25.898 1.00 97.56 162 GLY A N 1
ATOM 1221 C CA . GLY A 1 162 ? 15.394 3.321 -25.468 1.00 97.56 162 GLY A CA 1
ATOM 1222 C C . GLY A 1 162 ? 16.623 3.681 -24.633 1.00 97.56 162 GLY A C 1
ATOM 1223 O O . GLY A 1 162 ? 17.583 2.911 -24.623 1.00 97.56 162 GLY A O 1
ATOM 1224 N N . VAL A 1 163 ? 16.629 4.856 -23.999 1.00 98.44 163 VAL A N 1
ATOM 1225 C CA . VAL A 1 163 ? 17.756 5.358 -23.207 1.00 98.44 163 VAL A CA 1
ATOM 1226 C C . VAL A 1 163 ? 17.503 5.088 -21.729 1.00 98.44 163 VAL A C 1
ATOM 1228 O O . VAL A 1 163 ? 16.468 5.472 -21.195 1.00 98.44 163 VAL A O 1
ATOM 1231 N N . VAL A 1 164 ? 18.468 4.454 -21.072 1.00 98.19 164 VAL A N 1
ATOM 1232 C CA . VAL A 1 164 ? 18.564 4.370 -19.613 1.00 98.19 164 VAL A CA 1
ATOM 1233 C C . VAL A 1 164 ? 19.801 5.165 -19.220 1.00 98.19 164 VAL A C 1
ATOM 1235 O O . VAL A 1 164 ? 20.929 4.697 -19.380 1.00 98.19 164 VAL A O 1
ATOM 1238 N N . ASP A 1 165 ? 19.602 6.402 -18.783 1.00 98.06 165 ASP A N 1
ATOM 1239 C CA . ASP A 1 165 ? 20.667 7.264 -18.275 1.00 98.06 165 ASP A CA 1
ATOM 1240 C C . ASP A 1 165 ? 20.898 7.066 -16.770 1.00 98.06 165 ASP A C 1
ATOM 1242 O O . ASP A 1 165 ? 20.379 6.122 -16.177 1.00 98.06 165 ASP A O 1
ATOM 1246 N N . ALA A 1 166 ? 21.729 7.917 -16.165 1.00 97.38 166 ALA A N 1
ATOM 1247 C CA . ALA A 1 166 ? 22.029 7.865 -14.735 1.00 97.38 166 ALA A CA 1
ATOM 1248 C C . ALA A 1 166 ? 20.775 7.991 -13.864 1.00 97.38 166 ALA A C 1
ATOM 1250 O O . ALA A 1 166 ? 20.592 7.200 -12.948 1.00 97.38 166 ALA A O 1
ATOM 1251 N N . GLU A 1 167 ? 19.886 8.932 -14.183 1.00 96.88 167 GLU A N 1
ATOM 1252 C CA . GLU A 1 167 ? 18.691 9.190 -13.380 1.00 96.88 167 GLU A CA 1
ATOM 1253 C C . GLU A 1 167 ? 17.713 8.012 -13.443 1.00 96.88 167 GLU A C 1
ATOM 1255 O O . GLU A 1 167 ? 17.223 7.542 -12.414 1.00 96.88 167 GLU A O 1
ATOM 1260 N N . ILE A 1 168 ? 17.477 7.479 -14.645 1.00 97.12 168 ILE A N 1
ATOM 1261 C CA . ILE A 1 168 ? 16.613 6.308 -14.820 1.00 97.12 168 ILE A CA 1
ATOM 1262 C C . ILE A 1 168 ? 17.249 5.071 -14.178 1.00 97.12 168 ILE A C 1
ATOM 1264 O O . ILE A 1 168 ? 16.541 4.284 -13.547 1.00 97.12 168 ILE A O 1
ATOM 1268 N N . PHE A 1 169 ? 18.563 4.879 -14.322 1.00 97.81 169 PHE A N 1
ATOM 1269 C CA . PHE A 1 169 ? 19.256 3.749 -13.708 1.00 97.81 169 PHE A CA 1
ATOM 1270 C C . PHE A 1 169 ? 19.143 3.783 -12.184 1.00 97.81 169 PHE A C 1
ATOM 1272 O O . PHE A 1 169 ? 18.734 2.784 -11.598 1.00 97.81 169 PHE A O 1
ATOM 1279 N N . ASP A 1 170 ? 19.432 4.926 -11.558 1.00 95.88 170 ASP A N 1
ATOM 1280 C CA . ASP A 1 170 ? 19.349 5.094 -10.105 1.00 95.88 170 ASP A CA 1
ATOM 1281 C C . ASP A 1 170 ? 17.924 4.834 -9.596 1.00 95.88 170 ASP A C 1
ATOM 1283 O O . ASP A 1 170 ? 17.734 4.203 -8.555 1.00 95.88 170 ASP A O 1
ATOM 1287 N N . LEU A 1 171 ? 16.904 5.254 -10.355 1.00 94.56 171 LEU A N 1
ATOM 1288 C CA . LEU A 1 171 ? 15.507 4.969 -10.033 1.00 94.56 171 LEU A CA 1
ATOM 1289 C C . LEU A 1 171 ? 15.188 3.464 -10.098 1.00 94.56 171 LEU A C 1
ATOM 1291 O O . LEU A 1 171 ? 14.513 2.940 -9.207 1.00 94.56 171 LEU A O 1
ATOM 1295 N N . LEU A 1 172 ? 15.662 2.763 -11.134 1.00 95.62 172 LEU A N 1
ATOM 1296 C CA . LEU A 1 172 ? 15.481 1.314 -11.281 1.00 95.62 172 LEU A CA 1
ATOM 1297 C C . LEU A 1 172 ? 16.232 0.537 -10.190 1.00 95.62 172 LEU A C 1
ATOM 1299 O O . LEU A 1 172 ? 15.668 -0.399 -9.622 1.00 95.62 172 LEU A O 1
ATOM 1303 N N . ASP A 1 173 ? 17.469 0.929 -9.881 1.00 95.81 173 ASP A N 1
ATOM 1304 C CA . ASP A 1 173 ? 18.303 0.313 -8.845 1.00 95.81 173 ASP A CA 1
ATOM 1305 C C . ASP A 1 173 ? 17.675 0.492 -7.458 1.00 95.81 173 ASP A C 1
ATOM 1307 O O . ASP A 1 173 ? 17.443 -0.490 -6.748 1.00 95.81 173 ASP A O 1
ATOM 1311 N N . LEU A 1 174 ? 17.263 1.718 -7.118 1.00 91.50 174 LEU A N 1
ATOM 1312 C CA . LEU A 1 174 ? 16.576 2.007 -5.861 1.00 91.50 174 LEU A CA 1
ATOM 1313 C C . LEU A 1 174 ? 15.288 1.184 -5.713 1.00 91.50 174 LEU A C 1
ATOM 1315 O O . LEU A 1 174 ? 15.044 0.602 -4.656 1.00 91.50 174 LEU A O 1
ATOM 1319 N N . ALA A 1 175 ? 14.467 1.107 -6.765 1.00 90.62 175 ALA A N 1
ATOM 1320 C CA . ALA A 1 175 ? 13.228 0.334 -6.744 1.00 90.62 175 ALA A CA 1
ATOM 1321 C C . ALA A 1 175 ? 13.485 -1.178 -6.600 1.00 90.62 175 ALA A C 1
ATOM 1323 O O . ALA A 1 175 ? 12.754 -1.863 -5.876 1.00 90.62 175 ALA A O 1
ATOM 1324 N N . TYR A 1 176 ? 14.524 -1.701 -7.254 1.00 91.25 176 TYR A N 1
ATOM 1325 C CA . TYR A 1 176 ? 14.893 -3.112 -7.172 1.00 91.25 176 TYR A CA 1
ATOM 1326 C C . TYR A 1 176 ? 15.372 -3.496 -5.763 1.00 91.25 176 TYR A C 1
ATOM 1328 O O . TYR A 1 176 ? 14.900 -4.489 -5.209 1.00 91.25 176 TYR A O 1
ATOM 1336 N N . TRP A 1 177 ? 16.237 -2.683 -5.147 1.00 87.31 177 TRP A N 1
ATOM 1337 C CA . TRP A 1 177 ? 16.790 -2.957 -3.813 1.00 87.31 177 TRP A CA 1
ATOM 1338 C C . TRP A 1 177 ? 15.878 -2.576 -2.648 1.00 87.31 177 TRP A C 1
ATOM 1340 O O . TRP A 1 177 ? 16.143 -2.983 -1.518 1.00 87.31 177 TRP A O 1
ATOM 1350 N N . TYR A 1 178 ? 14.783 -1.853 -2.901 1.00 82.12 178 TYR A N 1
ATOM 1351 C CA . TYR A 1 178 ? 13.741 -1.630 -1.895 1.00 82.12 178 TYR A CA 1
ATOM 1352 C C . TYR A 1 178 ? 13.066 -2.942 -1.437 1.00 82.12 178 TYR A C 1
ATOM 1354 O O . TYR A 1 178 ? 12.448 -2.971 -0.376 1.00 82.12 178 TYR A O 1
ATOM 1362 N N . ASP A 1 179 ? 13.207 -4.028 -2.213 1.00 75.12 179 ASP A N 1
ATOM 1363 C CA . ASP A 1 179 ? 12.783 -5.397 -1.869 1.00 75.12 179 ASP A CA 1
ATOM 1364 C C . ASP A 1 179 ? 11.290 -5.523 -1.509 1.00 75.12 179 ASP A C 1
ATOM 1366 O O . ASP A 1 179 ? 10.870 -6.302 -0.652 1.00 75.12 179 ASP A O 1
ATOM 1370 N N . SER A 1 180 ? 10.450 -4.741 -2.195 1.00 79.75 180 SER A N 1
ATOM 1371 C CA . SER A 1 180 ? 9.000 -4.925 -2.175 1.00 79.75 180 SER A CA 1
ATOM 1372 C C . SER A 1 180 ? 8.533 -5.582 -3.471 1.00 79.75 180 SER A C 1
ATOM 1374 O O . SER A 1 180 ? 9.010 -5.254 -4.561 1.00 79.75 180 SER A O 1
ATOM 1376 N N . ALA A 1 181 ? 7.539 -6.467 -3.385 1.00 71.44 181 ALA A N 1
ATOM 1377 C CA . ALA A 1 181 ? 6.975 -7.118 -4.569 1.00 71.44 181 ALA A CA 1
ATOM 1378 C C . ALA A 1 181 ? 6.467 -6.102 -5.613 1.00 71.44 181 ALA A C 1
ATOM 1380 O O . ALA A 1 181 ? 6.608 -6.317 -6.817 1.00 71.44 181 ALA A O 1
ATOM 1381 N N . ALA A 1 182 ? 5.917 -4.971 -5.156 1.00 74.50 182 ALA A N 1
ATOM 1382 C CA . ALA A 1 182 ? 5.417 -3.911 -6.025 1.00 74.50 182 ALA A CA 1
ATOM 1383 C C . ALA A 1 182 ? 6.544 -3.184 -6.777 1.00 74.50 182 ALA A C 1
ATOM 1385 O O . ALA A 1 182 ? 6.419 -2.948 -7.978 1.00 74.50 182 ALA A O 1
ATOM 1386 N N . THR A 1 183 ? 7.650 -2.851 -6.102 1.00 84.38 183 THR A N 1
ATOM 1387 C CA . THR A 1 183 ? 8.777 -2.143 -6.731 1.00 84.38 183 THR A CA 1
ATOM 1388 C C . THR A 1 183 ? 9.570 -3.051 -7.668 1.00 84.38 183 THR A C 1
ATOM 1390 O O . THR A 1 183 ? 9.924 -2.627 -8.765 1.00 84.38 183 THR A O 1
ATOM 1393 N N . VAL A 1 184 ? 9.745 -4.328 -7.318 1.00 86.81 184 VAL A N 1
ATOM 1394 C CA . VAL A 1 184 ? 10.359 -5.327 -8.209 1.00 86.81 184 VAL A CA 1
ATOM 1395 C C . VAL A 1 184 ? 9.516 -5.531 -9.474 1.00 86.81 184 VAL A C 1
ATOM 1397 O O . VAL A 1 184 ? 10.054 -5.505 -10.582 1.00 86.81 184 VAL A O 1
ATOM 1400 N N . GLY A 1 185 ? 8.191 -5.656 -9.338 1.00 88.44 185 GLY A N 1
ATOM 1401 C CA . GLY A 1 185 ? 7.285 -5.742 -10.489 1.00 88.44 185 GLY A CA 1
ATOM 1402 C C . GLY A 1 185 ? 7.290 -4.475 -11.356 1.00 88.44 185 GLY A C 1
ATOM 1403 O O . GLY A 1 185 ? 7.196 -4.557 -12.582 1.00 88.44 185 GLY A O 1
ATOM 1404 N N . TRP A 1 186 ? 7.458 -3.300 -10.740 1.00 93.06 186 TRP A N 1
ATOM 1405 C CA . TRP A 1 186 ? 7.598 -2.031 -11.457 1.00 93.06 186 TRP A CA 1
ATOM 1406 C C . TRP A 1 186 ? 8.864 -1.999 -12.326 1.00 93.06 186 TRP A C 1
ATOM 1408 O O . TRP A 1 186 ? 8.764 -1.623 -13.496 1.00 93.06 186 TRP A O 1
ATOM 1418 N N . VAL A 1 187 ? 10.014 -2.453 -11.807 1.00 95.88 187 VAL A N 1
ATOM 1419 C CA . VAL A 1 187 ? 11.275 -2.568 -12.572 1.00 95.88 187 VAL A CA 1
ATOM 1420 C C . VAL A 1 187 ? 11.125 -3.575 -13.710 1.00 95.88 187 VAL A C 1
ATOM 1422 O O . VAL A 1 187 ? 11.489 -3.283 -14.851 1.00 95.88 187 VAL A O 1
ATOM 1425 N N . GLU A 1 188 ? 10.533 -4.740 -13.435 1.00 95.38 188 GLU A N 1
ATOM 1426 C CA . GLU A 1 188 ? 10.302 -5.776 -14.445 1.00 95.38 188 GLU A CA 1
ATOM 1427 C C . GLU A 1 188 ? 9.530 -5.228 -15.652 1.00 95.38 188 GLU A C 1
ATOM 1429 O O . GLU A 1 188 ? 9.897 -5.478 -16.803 1.00 95.38 188 GLU A O 1
ATOM 1434 N N . GLN A 1 189 ? 8.484 -4.439 -15.400 1.00 95.12 189 GLN A N 1
ATOM 1435 C CA . GLN A 1 189 ? 7.683 -3.841 -16.460 1.00 95.12 189 GLN A CA 1
ATOM 1436 C C . GLN A 1 189 ? 8.515 -2.924 -17.373 1.00 95.12 189 GLN A C 1
ATOM 1438 O O . GLN A 1 189 ? 8.362 -2.990 -18.593 1.00 95.12 189 GLN A O 1
ATOM 1443 N N . ARG A 1 190 ? 9.449 -2.137 -16.824 1.00 97.62 190 ARG A N 1
ATOM 1444 C CA . ARG A 1 190 ? 10.314 -1.235 -17.612 1.00 97.62 190 ARG A CA 1
ATOM 1445 C C . ARG A 1 190 ? 11.325 -2.019 -18.435 1.00 97.62 190 ARG A C 1
ATOM 1447 O O . ARG A 1 190 ? 11.533 -1.725 -19.613 1.00 97.62 190 ARG A O 1
ATOM 1454 N N . LEU A 1 191 ? 11.880 -3.085 -17.862 1.00 97.56 191 LEU A N 1
ATOM 1455 C CA . LEU A 1 191 ? 12.745 -4.000 -18.603 1.00 97.56 191 LEU A CA 1
ATOM 1456 C C . LEU A 1 191 ? 11.999 -4.669 -19.770 1.00 97.56 191 LEU A C 1
ATOM 1458 O O . LEU A 1 191 ? 12.574 -4.855 -20.843 1.00 97.56 191 LEU A O 1
ATOM 1462 N N . ARG A 1 192 ? 10.706 -4.984 -19.611 1.00 97.00 192 ARG A N 1
ATOM 1463 C CA . ARG A 1 192 ? 9.869 -5.494 -20.710 1.00 97.00 192 ARG A CA 1
ATOM 1464 C C . ARG A 1 192 ? 9.623 -4.448 -21.798 1.00 97.00 192 ARG A C 1
ATOM 1466 O O . ARG A 1 192 ? 9.660 -4.813 -22.970 1.00 97.00 192 ARG A O 1
ATOM 1473 N N . VAL A 1 193 ? 9.408 -3.177 -21.442 1.00 97.31 193 VAL A N 1
ATOM 1474 C CA . VAL A 1 193 ? 9.276 -2.075 -22.419 1.00 97.31 193 VAL A CA 1
ATOM 1475 C C . VAL A 1 193 ? 10.538 -1.965 -23.283 1.00 97.31 193 VAL A C 1
ATOM 1477 O O . VAL A 1 193 ? 10.442 -1.926 -24.511 1.00 97.31 193 VAL A O 1
ATOM 1480 N N . LEU A 1 194 ? 11.718 -2.011 -22.659 1.00 98.12 194 LEU A N 1
ATOM 1481 C CA . LEU A 1 194 ? 13.008 -1.990 -23.357 1.00 98.12 194 LEU A CA 1
ATOM 1482 C C . LEU A 1 194 ? 13.220 -3.235 -24.236 1.00 98.12 194 LEU A C 1
ATOM 1484 O O . LEU A 1 194 ? 13.651 -3.118 -25.382 1.00 98.12 194 LEU A O 1
ATOM 1488 N N . ALA A 1 195 ? 12.856 -4.427 -23.751 1.00 97.19 195 ALA A N 1
ATOM 1489 C CA . ALA A 1 195 ? 12.911 -5.648 -24.558 1.00 97.19 195 ALA A CA 1
ATOM 1490 C C . ALA A 1 195 ? 11.990 -5.572 -25.789 1.00 97.19 195 ALA A C 1
ATOM 1492 O O . ALA A 1 195 ? 12.398 -5.946 -26.886 1.00 97.19 195 ALA A O 1
ATOM 1493 N N . ALA A 1 196 ? 10.771 -5.047 -25.629 1.00 96.56 196 ALA A N 1
ATOM 1494 C CA . ALA A 1 196 ? 9.815 -4.894 -26.725 1.00 96.56 196 ALA A CA 1
ATOM 1495 C C . ALA A 1 196 ? 10.301 -3.912 -27.804 1.00 96.56 196 ALA A C 1
ATOM 1497 O O . ALA A 1 196 ? 9.915 -4.030 -28.966 1.00 96.56 196 ALA A O 1
ATOM 1498 N N . ARG A 1 197 ? 11.148 -2.944 -27.438 1.00 96.62 197 ARG A N 1
ATOM 1499 C CA . ARG A 1 197 ? 11.819 -2.057 -28.392 1.00 96.62 197 ARG A CA 1
ATOM 1500 C C . ARG A 1 197 ? 12.839 -2.819 -29.248 1.00 96.62 197 ARG A C 1
ATOM 1502 O O . ARG A 1 197 ? 12.793 -2.713 -30.472 1.00 96.62 197 ARG A O 1
ATOM 1509 N N . LEU A 1 198 ? 13.670 -3.661 -28.629 1.00 97.25 198 LEU A N 1
ATOM 1510 C CA . LEU A 1 198 ? 14.600 -4.540 -29.355 1.00 97.25 198 LEU A CA 1
ATOM 1511 C C . LEU A 1 198 ? 13.875 -5.514 -30.292 1.00 97.25 198 LEU A C 1
ATOM 1513 O O . LEU A 1 198 ? 14.352 -5.763 -31.396 1.00 97.25 198 LEU A O 1
ATOM 1517 N N . ASP A 1 199 ? 12.693 -6.001 -29.906 1.00 95.50 199 ASP A N 1
ATOM 1518 C CA . ASP A 1 199 ? 11.867 -6.877 -30.752 1.00 95.50 199 ASP A CA 1
ATOM 1519 C C . ASP A 1 199 ? 11.384 -6.193 -32.044 1.00 95.50 199 ASP A C 1
ATOM 1521 O O . ASP A 1 199 ? 11.076 -6.868 -33.027 1.00 95.50 199 ASP A O 1
ATOM 1525 N N . ARG A 1 200 ? 11.359 -4.854 -32.082 1.00 96.38 200 ARG A N 1
ATOM 1526 C CA . ARG A 1 200 ? 11.095 -4.068 -33.300 1.00 96.38 200 ARG A CA 1
ATOM 1527 C C . ARG A 1 200 ? 12.349 -3.779 -34.130 1.00 96.38 200 ARG A C 1
ATOM 1529 O O . ARG A 1 200 ? 12.250 -3.116 -35.159 1.00 96.38 200 ARG A O 1
ATOM 1536 N N . GLY A 1 201 ? 13.517 -4.250 -33.696 1.00 96.88 201 GLY A N 1
ATOM 1537 C CA . GLY A 1 201 ? 14.808 -3.937 -34.312 1.00 96.88 201 GLY A CA 1
ATOM 1538 C C . GLY A 1 201 ? 15.343 -2.545 -33.959 1.00 96.88 201 GLY A C 1
ATOM 1539 O O . GLY A 1 201 ? 16.257 -2.056 -34.620 1.00 96.88 201 GLY A O 1
ATOM 1540 N N . GLU A 1 202 ? 14.782 -1.891 -32.940 1.00 97.69 202 GLU A N 1
ATOM 1541 C CA . GLU A 1 202 ? 15.249 -0.595 -32.446 1.00 97.69 202 GLU A CA 1
ATOM 1542 C C . GLU A 1 202 ? 16.303 -0.801 -31.346 1.00 97.69 202 GLU A C 1
ATOM 1544 O O . GLU A 1 202 ? 16.113 -1.608 -30.439 1.00 97.69 202 GLU A O 1
ATOM 1549 N N . GLY A 1 203 ? 17.416 -0.065 -31.409 1.00 97.62 203 GLY A N 1
ATOM 1550 C CA . GLY A 1 203 ? 18.491 -0.156 -30.416 1.00 97.62 203 GLY A CA 1
ATOM 1551 C C . GLY A 1 203 ? 18.168 0.531 -29.083 1.00 97.62 203 GLY A C 1
ATOM 1552 O O . GLY A 1 203 ? 17.257 1.363 -28.987 1.00 97.62 203 GLY A O 1
ATOM 1553 N N . LEU A 1 204 ? 18.968 0.201 -28.070 1.00 98.50 204 LEU A N 1
ATOM 1554 C CA . LEU A 1 204 ? 18.977 0.808 -26.740 1.00 98.50 204 LEU A CA 1
ATOM 1555 C C . LEU A 1 204 ? 20.316 1.510 -26.473 1.00 98.50 204 LEU A C 1
ATOM 1557 O O . LEU A 1 204 ? 21.345 1.162 -27.056 1.00 98.50 204 LEU A O 1
ATOM 1561 N N . SER A 1 205 ? 20.299 2.456 -25.541 1.00 98.44 205 SER A N 1
ATOM 1562 C CA . SER A 1 205 ? 21.485 3.075 -24.951 1.00 98.44 205 SER A CA 1
ATOM 1563 C C . SER A 1 205 ? 21.381 2.913 -23.441 1.00 98.44 205 SER A C 1
ATOM 1565 O O . SER A 1 205 ? 20.494 3.501 -22.828 1.00 98.44 205 SER A O 1
ATOM 1567 N N . LEU A 1 206 ? 22.223 2.067 -22.854 1.00 98.56 206 LEU A N 1
ATOM 1568 C CA . LEU A 1 206 ? 22.123 1.697 -21.443 1.00 98.56 206 LEU A CA 1
ATOM 1569 C C . LEU A 1 206 ? 23.320 2.227 -20.665 1.00 98.56 206 LEU A C 1
ATOM 1571 O O . LEU A 1 206 ? 24.458 2.068 -21.102 1.00 98.56 206 LEU A O 1
ATOM 1575 N N . LEU A 1 207 ? 23.083 2.802 -19.493 1.00 98.44 207 LEU A N 1
ATOM 1576 C CA . LEU A 1 207 ? 24.154 3.182 -18.585 1.00 98.44 207 LEU A CA 1
ATOM 1577 C C . LEU A 1 207 ? 24.920 1.944 -18.095 1.00 98.44 207 LEU A C 1
ATOM 1579 O O . LEU A 1 207 ? 24.327 0.984 -17.602 1.00 98.44 207 LEU A O 1
ATOM 1583 N N . ASP A 1 208 ? 26.245 2.007 -18.162 1.00 97.62 208 ASP A N 1
ATOM 1584 C CA . ASP A 1 208 ? 27.132 1.180 -17.351 1.00 97.62 208 ASP A CA 1
ATOM 1585 C C . ASP A 1 208 ? 27.559 1.979 -16.105 1.00 97.62 208 ASP A C 1
ATOM 1587 O O . ASP A 1 208 ? 28.374 2.899 -16.223 1.00 97.62 208 ASP A O 1
ATOM 1591 N N . PRO A 1 209 ? 27.047 1.659 -14.902 1.00 95.88 209 PRO A N 1
ATOM 1592 C CA . PRO A 1 209 ? 27.349 2.416 -13.688 1.00 95.88 209 PRO A CA 1
ATOM 1593 C C . PRO A 1 209 ? 28.819 2.306 -13.257 1.00 95.88 209 PRO A C 1
ATOM 1595 O O . PRO A 1 209 ? 29.297 3.163 -12.518 1.00 95.88 209 PRO A O 1
ATOM 1598 N N . ALA A 1 210 ? 29.565 1.289 -13.714 1.00 96.38 210 ALA A N 1
ATOM 1599 C CA . ALA A 1 210 ? 30.983 1.155 -13.376 1.00 96.38 210 ALA A CA 1
ATOM 1600 C C . ALA A 1 210 ? 31.846 2.208 -14.086 1.00 96.38 210 ALA A C 1
ATOM 1602 O O . ALA A 1 210 ? 32.862 2.649 -13.546 1.00 96.38 210 ALA A O 1
ATOM 1603 N N . THR A 1 211 ? 31.447 2.601 -15.296 1.00 96.81 211 THR A N 1
A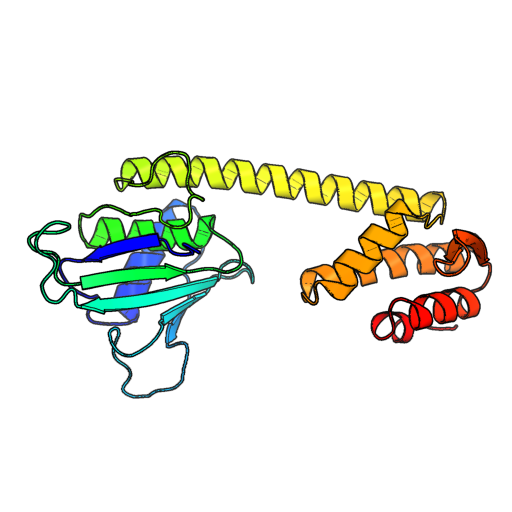TOM 1604 C CA . THR A 1 211 ? 32.177 3.567 -16.128 1.00 96.81 211 THR A CA 1
ATOM 1605 C C . THR A 1 211 ? 31.476 4.921 -16.232 1.00 96.81 211 THR A C 1
ATOM 1607 O O . THR A 1 211 ? 32.111 5.908 -16.599 1.00 96.81 211 THR A O 1
ATOM 1610 N N . GLY A 1 212 ? 30.180 4.983 -15.915 1.00 96.00 212 GLY A N 1
ATOM 1611 C CA . GLY A 1 212 ? 29.317 6.141 -16.153 1.00 96.00 212 GLY A CA 1
ATOM 1612 C C . GLY A 1 212 ? 29.014 6.380 -17.637 1.00 96.00 212 GLY A C 1
ATOM 1613 O O . GLY A 1 212 ? 28.467 7.423 -17.992 1.00 96.00 212 GLY A O 1
ATOM 1614 N N . CYS A 1 213 ? 29.397 5.455 -18.524 1.00 97.56 213 CYS A N 1
ATOM 1615 C CA . CYS A 1 213 ? 29.227 5.596 -19.965 1.00 97.56 213 CYS A CA 1
ATOM 1616 C C . CYS A 1 213 ? 27.933 4.945 -20.461 1.00 97.56 213 CYS A C 1
ATOM 1618 O O . CYS A 1 213 ? 27.395 4.021 -19.858 1.00 97.56 213 CYS A O 1
ATOM 1620 N N . GLN A 1 214 ? 27.465 5.419 -21.613 1.00 98.19 214 GLN A N 1
ATOM 1621 C CA . GLN A 1 214 ? 26.363 4.811 -22.349 1.00 98.19 214 GLN A CA 1
ATOM 1622 C C . GLN A 1 214 ? 26.882 3.683 -23.244 1.00 98.19 214 GLN A C 1
ATOM 1624 O O . GLN A 1 214 ? 27.798 3.882 -24.046 1.00 98.19 214 GLN A O 1
ATOM 1629 N N . VAL A 1 215 ? 26.281 2.505 -23.116 1.00 97.94 215 VAL A N 1
ATOM 1630 C CA . VAL A 1 215 ? 26.596 1.302 -23.884 1.00 97.94 215 VAL A CA 1
ATOM 1631 C C . VAL A 1 215 ? 25.480 1.069 -24.904 1.00 97.94 215 VAL A C 1
ATOM 1633 O O . VAL A 1 215 ? 24.330 0.852 -24.510 1.00 97.94 215 VAL A O 1
ATOM 1636 N N . PRO A 1 216 ? 25.777 1.108 -26.216 1.00 98.12 216 PRO A N 1
ATOM 1637 C CA . PRO A 1 216 ? 24.789 0.785 -27.231 1.00 98.12 216 PRO A CA 1
ATOM 1638 C C . PRO A 1 216 ? 24.482 -0.713 -27.196 1.00 98.12 216 PRO A C 1
ATOM 1640 O O . PRO A 1 216 ? 25.390 -1.544 -27.169 1.00 98.12 216 PRO A O 1
ATOM 1643 N N . VAL A 1 217 ? 23.198 -1.052 -27.229 1.00 98.25 217 VAL A N 1
ATOM 1644 C CA . VAL A 1 217 ? 22.709 -2.432 -27.225 1.00 98.25 217 VAL A CA 1
ATOM 1645 C C . VAL A 1 217 ? 21.763 -2.621 -28.400 1.00 98.25 217 VAL A C 1
ATOM 1647 O O . VAL A 1 217 ? 20.809 -1.865 -28.574 1.00 98.25 217 VAL A O 1
ATOM 1650 N N . SER A 1 218 ? 22.033 -3.632 -29.221 1.00 97.19 218 SER A N 1
ATOM 1651 C CA . SER A 1 218 ? 21.274 -3.893 -30.455 1.00 97.19 218 SER A CA 1
ATOM 1652 C C . SER A 1 218 ? 20.650 -5.285 -30.501 1.00 97.19 218 SER A C 1
ATOM 1654 O O . SER A 1 218 ? 19.827 -5.561 -31.370 1.00 97.19 218 SER A O 1
ATOM 1656 N N . ALA A 1 219 ? 21.005 -6.154 -29.550 1.00 96.75 219 ALA A N 1
ATOM 1657 C CA . ALA A 1 219 ? 20.506 -7.517 -29.473 1.00 96.75 219 ALA A CA 1
ATOM 1658 C C . ALA A 1 219 ? 19.925 -7.850 -28.094 1.00 96.75 219 ALA A C 1
ATOM 1660 O O . ALA A 1 219 ? 20.407 -7.409 -27.048 1.00 96.75 219 ALA A O 1
ATOM 1661 N N . ARG A 1 220 ? 18.926 -8.737 -28.080 1.00 96.25 220 ARG A N 1
ATOM 1662 C CA . ARG A 1 220 ? 18.260 -9.183 -26.850 1.00 96.25 220 ARG A CA 1
ATOM 1663 C C . ARG A 1 220 ? 19.209 -9.888 -25.876 1.00 96.25 220 ARG A C 1
ATOM 1665 O O . ARG A 1 220 ? 19.103 -9.698 -24.669 1.00 96.25 220 ARG A O 1
ATOM 1672 N N . ALA A 1 221 ? 20.197 -10.621 -26.389 1.00 97.00 221 ALA A N 1
ATOM 1673 C CA . ALA A 1 221 ? 21.233 -11.262 -25.578 1.00 97.00 221 ALA A CA 1
ATOM 1674 C C . ALA A 1 221 ? 22.192 -10.264 -24.891 1.00 97.00 221 ALA A C 1
ATOM 1676 O O . ALA A 1 221 ? 22.704 -10.545 -23.809 1.00 97.00 221 ALA A O 1
ATOM 1677 N N . GLU A 1 222 ? 22.459 -9.104 -25.497 1.00 97.69 222 GLU A N 1
ATOM 1678 C CA . GLU A 1 222 ? 23.234 -8.021 -24.869 1.00 97.69 222 GLU A CA 1
ATOM 1679 C C . GLU A 1 222 ? 22.433 -7.373 -23.744 1.00 97.69 222 GLU A C 1
ATOM 1681 O O . GLU A 1 222 ? 22.927 -7.267 -22.622 1.00 97.69 222 GLU A O 1
ATOM 1686 N N . PHE A 1 223 ? 21.169 -7.042 -24.019 1.00 98.06 223 PHE A N 1
ATOM 1687 C CA . PHE A 1 223 ? 20.267 -6.483 -23.017 1.00 98.06 223 PHE A CA 1
ATOM 1688 C C . PHE A 1 223 ? 20.071 -7.423 -21.829 1.00 98.06 223 PHE A C 1
ATOM 1690 O O . PHE A 1 223 ? 20.161 -6.996 -20.682 1.00 98.06 223 PHE A O 1
ATOM 1697 N N . LYS A 1 224 ? 19.874 -8.719 -22.093 1.00 97.69 224 LYS A N 1
ATOM 1698 C CA . LYS A 1 224 ? 19.753 -9.733 -21.046 1.00 97.69 224 LYS A CA 1
ATOM 1699 C C . LYS A 1 224 ? 20.984 -9.759 -20.138 1.00 97.69 224 LYS A C 1
ATOM 1701 O O . LYS A 1 224 ? 20.824 -9.779 -18.926 1.00 97.69 224 LYS A O 1
ATOM 1706 N N . ARG A 1 225 ? 22.199 -9.731 -20.701 1.00 97.81 225 ARG A N 1
ATOM 1707 C CA . ARG A 1 225 ? 23.442 -9.718 -19.908 1.00 97.81 225 ARG A CA 1
ATOM 1708 C C . ARG A 1 225 ? 23.541 -8.480 -19.023 1.00 97.81 225 ARG A C 1
ATOM 1710 O O . ARG A 1 225 ? 23.862 -8.614 -17.848 1.00 97.81 225 ARG A O 1
ATOM 1717 N N . TRP A 1 226 ? 23.222 -7.308 -19.570 1.00 98.12 226 TRP A N 1
ATOM 1718 C CA . TRP A 1 226 ? 23.164 -6.069 -18.795 1.00 98.12 226 TRP A CA 1
ATOM 1719 C C . TRP A 1 226 ? 22.134 -6.172 -17.657 1.00 98.12 226 TRP A C 1
ATOM 1721 O O . TRP A 1 226 ? 22.447 -5.909 -16.498 1.00 98.12 226 TRP A O 1
ATOM 1731 N N . ALA A 1 227 ? 20.930 -6.668 -17.949 1.00 97.62 227 ALA A N 1
ATOM 1732 C CA . ALA A 1 227 ? 19.886 -6.837 -16.945 1.00 97.62 227 ALA A CA 1
ATOM 1733 C C . ALA A 1 227 ? 20.235 -7.899 -15.887 1.00 97.62 227 ALA A C 1
ATOM 1735 O O . ALA A 1 227 ? 19.904 -7.718 -14.726 1.00 97.62 227 ALA A O 1
ATOM 1736 N N . GLU A 1 228 ? 20.911 -8.996 -16.237 1.00 97.38 228 GLU A N 1
ATOM 1737 C CA . GLU A 1 228 ? 21.383 -10.000 -15.268 1.00 97.38 228 GLU A CA 1
ATOM 1738 C C . GLU A 1 228 ? 22.510 -9.465 -14.377 1.00 97.38 228 GLU A C 1
ATOM 1740 O O . GLU A 1 228 ? 22.618 -9.875 -13.221 1.00 97.38 228 GLU A O 1
ATOM 1745 N N . GLN A 1 229 ? 23.335 -8.552 -14.895 1.00 97.50 229 GLN A N 1
ATOM 1746 C CA . GLN A 1 229 ? 24.407 -7.916 -14.135 1.00 97.50 229 GLN A CA 1
ATOM 1747 C C . GLN A 1 229 ? 23.861 -6.954 -13.072 1.00 97.50 229 GLN A C 1
ATOM 1749 O O . GLN A 1 229 ? 24.372 -6.946 -11.953 1.00 97.50 229 GLN A O 1
ATOM 1754 N N . HIS A 1 230 ? 22.835 -6.166 -13.406 1.00 96.69 230 HIS A N 1
ATOM 1755 C CA . HIS A 1 230 ? 22.312 -5.114 -12.524 1.00 96.69 230 HIS A CA 1
ATOM 1756 C C . HIS A 1 230 ? 21.043 -5.520 -11.764 1.00 96.69 230 HIS A C 1
ATOM 1758 O O . HIS A 1 230 ? 20.846 -5.109 -10.626 1.00 96.69 230 HIS A O 1
ATOM 1764 N N . PHE A 1 231 ? 20.228 -6.408 -12.336 1.00 96.31 231 PHE A N 1
ATOM 1765 C CA . PHE A 1 231 ? 18.965 -6.889 -11.766 1.00 96.31 231 PHE A CA 1
ATOM 1766 C C . PHE A 1 231 ? 18.897 -8.432 -11.817 1.00 96.31 231 PHE A C 1
ATOM 1768 O O . PHE A 1 231 ? 18.084 -8.995 -12.556 1.00 96.31 231 PHE A O 1
ATOM 1775 N N . PRO A 1 232 ? 19.734 -9.169 -11.054 1.00 94.94 232 PRO A N 1
ATOM 1776 C CA . PRO A 1 232 ? 20.000 -10.596 -11.287 1.00 94.94 232 PRO A CA 1
ATOM 1777 C C . PRO A 1 232 ? 18.784 -11.529 -11.309 1.00 94.94 232 PRO A C 1
ATOM 1779 O O . PRO A 1 232 ? 18.816 -12.568 -11.974 1.00 94.94 232 PRO A O 1
ATOM 1782 N N . VAL A 1 233 ? 17.724 -11.206 -10.563 1.00 94.00 233 VAL A N 1
ATOM 1783 C CA . VAL A 1 233 ? 16.481 -11.992 -10.564 1.00 94.00 233 VAL A CA 1
ATOM 1784 C C . VAL A 1 233 ? 15.674 -11.713 -11.833 1.00 94.00 233 VAL A C 1
ATOM 1786 O O . VAL A 1 233 ? 15.277 -12.651 -12.523 1.00 94.00 233 VAL A O 1
ATOM 1789 N N . LEU A 1 234 ? 15.490 -10.438 -12.177 1.00 93.38 234 LEU A N 1
ATOM 1790 C CA . LEU A 1 234 ? 14.675 -10.008 -13.316 1.00 93.38 234 LEU A CA 1
ATOM 1791 C C . LEU A 1 234 ? 15.368 -10.252 -14.661 1.00 93.38 234 LEU A C 1
ATOM 1793 O O . LEU A 1 234 ? 14.720 -10.651 -15.626 1.00 93.38 234 LEU A O 1
ATOM 1797 N N . GLY A 1 235 ? 16.692 -10.096 -14.727 1.00 91.56 235 GLY A N 1
ATOM 1798 C CA . GLY A 1 235 ? 17.481 -10.365 -15.928 1.00 91.56 235 GLY A CA 1
ATOM 1799 C C . GLY A 1 235 ? 17.303 -11.793 -16.449 1.00 91.56 235 GLY A C 1
ATOM 1800 O O . GLY A 1 235 ? 17.202 -12.013 -17.655 1.00 91.56 235 GLY A O 1
ATOM 1801 N N . LYS A 1 236 ? 17.140 -12.766 -15.542 1.00 93.19 236 LYS A N 1
ATOM 1802 C CA . LYS A 1 236 ? 16.875 -14.172 -15.894 1.00 93.19 236 LYS A CA 1
ATOM 1803 C C . LYS A 1 236 ? 15.508 -14.384 -16.548 1.00 93.19 236 LYS A C 1
ATOM 1805 O O . LYS A 1 236 ? 15.322 -15.383 -17.239 1.00 93.19 236 LYS A O 1
ATOM 1810 N N . MET A 1 237 ? 14.560 -13.472 -16.328 1.00 92.06 237 MET A N 1
ATOM 1811 C CA . MET A 1 237 ? 13.210 -13.535 -16.895 1.00 92.06 237 MET A CA 1
ATOM 1812 C C . MET A 1 237 ? 13.163 -13.018 -18.340 1.00 92.06 237 MET A C 1
ATOM 1814 O O . MET A 1 237 ? 12.246 -13.363 -19.088 1.00 92.06 237 MET A O 1
ATOM 1818 N N . ILE A 1 238 ? 14.158 -12.232 -18.765 1.00 90.00 238 ILE A N 1
ATOM 1819 C CA . ILE A 1 238 ? 14.285 -11.786 -20.154 1.00 90.00 238 ILE A CA 1
ATOM 1820 C C . ILE A 1 238 ? 14.753 -12.968 -21.010 1.00 90.00 238 ILE A C 1
ATOM 1822 O O . ILE A 1 238 ? 15.827 -13.534 -20.802 1.00 90.00 238 ILE A O 1
ATOM 1826 N N . ARG A 1 239 ? 13.949 -13.345 -22.007 1.00 86.25 239 ARG A N 1
ATOM 1827 C CA . ARG A 1 239 ? 14.332 -14.365 -22.996 1.00 86.25 239 ARG A CA 1
ATOM 1828 C C . ARG A 1 239 ? 15.448 -13.833 -23.890 1.00 86.25 239 ARG A C 1
ATOM 1830 O O . ARG A 1 239 ? 15.422 -12.660 -24.244 1.00 86.25 239 ARG A O 1
ATOM 1837 N N . ALA A 1 240 ? 16.416 -14.683 -24.226 1.00 77.44 240 ALA A N 1
ATOM 1838 C CA . ALA A 1 240 ? 17.525 -14.314 -25.106 1.00 77.44 240 ALA A CA 1
ATOM 1839 C C . ALA A 1 240 ? 17.132 -14.330 -26.596 1.00 77.44 240 ALA A C 1
ATOM 1841 O O . ALA A 1 240 ? 17.791 -13.652 -27.381 1.00 77.44 240 ALA A O 1
ATOM 1842 N N . GLU A 1 241 ? 16.065 -15.064 -26.942 1.00 66.69 241 GLU A N 1
ATOM 1843 C CA . GLU A 1 241 ? 15.523 -15.300 -28.289 1.00 66.69 241 GLU A CA 1
ATOM 1844 C C . GLU A 1 241 ? 13.996 -15.467 -28.233 1.00 66.69 241 GLU A C 1
ATOM 1846 O O . GLU A 1 241 ? 13.496 -16.023 -27.218 1.00 66.69 241 GLU A O 1
#

Foldseek 3Di:
DQFWKKWFALDDPPDQVSLQVLLQVLCVVVVFHRWDKDFPDPDVPDDLQRTWIWTGGPDPLLIKIKHKHAQPPPPPPDDSRRMMIIIGGDHDPLNSLSSSLSRCVNRVTKMACSVCQLDDDRIGGSVRSVVSSVVSVVVVVVVVVVVVVVLVVLLVCCLPAQECAPVNLVQLLVLLVVPDPVSVVSSLVSLVSSLVSLVVQHWHWYADPVVNHTDIGRAQLVSLVVCCVRRVVSSVVRDRD

Organism: NCBI:txid1264675

Sequence (241 aa):
MPNSLYVPLNQLPDTLAELQSIVGASLAEFGLPPAAVAFDRDGADATLLQAFVQVSGERLEHACWLSFTEQAGRREVSEGRPFMVGVQTRDSWFFAGIVALGLCRYASSLVFDDAGVLGESETYSPDALHAALTTLSAKDQSHQARRVACDLALDQDLYACGVVDAEIFDLLDLAYWYDSAATVGWVEQRLRVLAARLDRGEGLSLLDPATGCQVPVSARAEFKRWAEQHFPVLGKMIRAE

Radius of gyration: 23.88 Å; chains: 1; bounding box: 52×40×71 Å